Protein AF-A0A9D4DSP8-F1 (afdb_monomer)

Secondary structure (DSSP, 8-state):
---GGGGGGSHHHHHHHHHHHHHHHHHHHHHHHHHHHHHHHHHHHHHHHHHHHT--TT-B-TTT--BTPPPPPTT--S---SS----TTSS-S----TT-HHHHHHHHHHHTBGGGG----TT-----GGG--GGGTTT-HHHHHGGGS-SSS-TT--SGGGS-HHHHHHHHHHBTGGGGGBSS-HHHHHHHHHHHHHHHHHHHT-GGG---HHHHHHHHHHHHHHHHTB--GGGHHHHHHHHHHHHHHHHT-S---HHHHHHHHHHHHHHHHHHHHHHHHHHHHHHHHHHHHHHHHHHHHHHHHHHHHHHHHHHHHHHHHHHHHHHHHHHHHHHT--

InterPro domains:
  IPR027897 Protein of unknown function DUF4559 [PF15112] (15-302)
  IPR027897 Protein of unknown function DUF4559 [PTHR35083] (15-301)

Structure (mmCIF, N/CA/C/O backbone):
data_AF-A0A9D4DSP8-F1
#
_entry.id   AF-A0A9D4DSP8-F1
#
loop_
_atom_site.group_PDB
_atom_site.id
_atom_site.type_symbol
_atom_site.label_atom_id
_atom_site.label_alt_id
_atom_site.label_comp_id
_atom_site.label_asym_id
_atom_site.label_entity_id
_atom_site.label_seq_id
_atom_site.pdbx_PDB_ins_code
_atom_site.Cartn_x
_atom_site.Cartn_y
_atom_site.Cartn_z
_atom_site.occupancy
_atom_site.B_iso_or_equiv
_atom_site.auth_seq_id
_atom_site.auth_comp_id
_atom_site.auth_asym_id
_atom_site.auth_atom_id
_atom_site.pdbx_PDB_model_num
ATOM 1 N N . MET A 1 1 ? -6.919 -21.861 26.035 1.00 43.59 1 MET A N 1
ATOM 2 C CA . MET A 1 1 ? -6.872 -20.447 25.613 1.00 43.59 1 MET A CA 1
ATOM 3 C C . MET A 1 1 ? -7.669 -19.657 26.628 1.00 43.59 1 MET A C 1
ATOM 5 O O . MET A 1 1 ? -8.822 -20.002 26.836 1.00 43.59 1 MET A O 1
ATOM 9 N N . SER A 1 2 ? -7.041 -18.698 27.312 1.00 45.03 2 SER A N 1
ATOM 10 C CA . SER A 1 2 ? -7.763 -17.696 28.108 1.00 45.03 2 SER A CA 1
ATOM 11 C C . SER A 1 2 ? -8.846 -17.053 27.231 1.00 45.03 2 SER A C 1
ATOM 13 O O . SER A 1 2 ? -8.581 -16.815 26.050 1.00 45.03 2 SER A O 1
ATOM 15 N N . ASP A 1 3 ? -10.051 -16.850 27.763 1.00 54.25 3 ASP A N 1
ATOM 16 C CA . ASP A 1 3 ? -11.180 -16.286 27.021 1.00 54.25 3 ASP A CA 1
ATOM 17 C C . ASP A 1 3 ? -10.774 -14.884 26.538 1.00 54.25 3 ASP A C 1
ATOM 19 O O . ASP A 1 3 ? -10.507 -13.997 27.348 1.00 54.25 3 ASP A O 1
ATOM 23 N N . CYS A 1 4 ? -10.648 -14.672 25.221 1.00 57.78 4 CYS A N 1
ATOM 24 C CA . CYS A 1 4 ? -10.155 -13.410 24.646 1.00 57.78 4 CYS A CA 1
ATOM 25 C C . CYS A 1 4 ? -10.958 -12.182 25.119 1.00 57.78 4 CYS A C 1
ATOM 27 O O . CYS A 1 4 ? -10.451 -11.060 25.091 1.00 57.78 4 CYS A O 1
ATOM 29 N N . LYS A 1 5 ? -12.177 -12.402 25.627 1.00 59.94 5 LYS A N 1
ATOM 30 C CA . LYS A 1 5 ? -13.012 -11.412 26.318 1.00 59.94 5 LYS A CA 1
ATOM 31 C C . LYS A 1 5 ? -12.319 -10.740 27.504 1.00 59.94 5 LYS A C 1
ATOM 33 O O . LYS A 1 5 ? -12.592 -9.574 27.776 1.00 59.94 5 LYS A O 1
ATOM 38 N N . ASP A 1 6 ? -11.392 -11.421 28.173 1.00 63.53 6 ASP A N 1
ATOM 39 C CA . ASP A 1 6 ? -10.689 -10.881 29.338 1.00 63.53 6 ASP A CA 1
ATOM 40 C C . ASP A 1 6 ? -9.710 -9.759 28.974 1.00 63.53 6 ASP A C 1
ATOM 42 O O . ASP A 1 6 ? -9.488 -8.851 29.776 1.00 63.53 6 ASP A O 1
ATOM 46 N N . ILE A 1 7 ? -9.197 -9.762 27.739 1.00 61.88 7 ILE A N 1
ATOM 47 C CA . ILE A 1 7 ? -8.300 -8.722 27.209 1.00 61.88 7 ILE A CA 1
ATOM 48 C C . ILE A 1 7 ? -9.072 -7.418 26.936 1.00 61.88 7 ILE A C 1
ATOM 50 O O . ILE A 1 7 ? -8.523 -6.329 27.075 1.00 61.88 7 ILE A O 1
ATOM 54 N N . ILE A 1 8 ? -10.369 -7.510 26.626 1.00 70.12 8 ILE A N 1
ATOM 55 C CA . ILE A 1 8 ? -11.225 -6.377 26.233 1.00 70.12 8 ILE A CA 1
ATOM 56 C C . ILE A 1 8 ? -11.919 -5.725 27.452 1.00 70.12 8 ILE A C 1
ATOM 58 O O . ILE A 1 8 ? -12.660 -4.755 27.322 1.00 70.12 8 ILE A O 1
ATOM 62 N N . ARG A 1 9 ? -11.655 -6.198 28.680 1.00 76.62 9 ARG A N 1
ATOM 63 C CA . ARG A 1 9 ? -12.291 -5.662 29.902 1.00 76.62 9 ARG A CA 1
ATOM 64 C C . ARG A 1 9 ? -11.937 -4.202 30.200 1.00 76.62 9 ARG A C 1
ATOM 66 O O . ARG A 1 9 ? -12.709 -3.525 30.874 1.00 76.62 9 ARG A O 1
ATOM 73 N N . LYS A 1 10 ? -10.779 -3.721 29.735 1.00 87.44 10 LYS A N 1
ATOM 74 C CA . LYS A 1 10 ? -10.384 -2.317 29.896 1.00 87.44 10 LYS A CA 1
ATOM 75 C C . LYS A 1 10 ? -11.054 -1.463 28.815 1.00 87.44 10 LYS A C 1
ATOM 77 O O . LYS A 1 10 ? -10.877 -1.781 27.634 1.00 87.44 10 LYS A O 1
ATOM 82 N N . PRO A 1 11 ? -11.772 -0.382 29.176 1.00 91.38 11 PRO A N 1
ATOM 83 C CA . PRO A 1 11 ? -12.420 0.496 28.204 1.00 91.38 11 PRO A CA 1
ATOM 84 C C . PRO A 1 11 ? -11.467 0.991 27.113 1.00 91.38 11 PRO A C 1
ATOM 86 O O . PRO A 1 11 ? -11.832 1.040 25.942 1.00 91.38 11 PRO A O 1
ATOM 89 N N . GLU A 1 12 ? -10.224 1.297 27.474 1.00 92.00 12 GLU A N 1
ATOM 90 C CA . GLU A 1 12 ? -9.227 1.820 26.548 1.00 92.00 12 GLU A CA 1
ATOM 91 C C . GLU A 1 12 ? -8.756 0.768 25.537 1.00 92.00 12 GLU A C 1
ATOM 93 O O . GLU A 1 12 ? -8.529 1.083 24.367 1.00 92.00 12 GLU A O 1
ATOM 98 N N . THR A 1 13 ? -8.662 -0.495 25.961 1.00 90.25 13 THR A N 1
ATOM 99 C CA . THR A 1 13 ? -8.336 -1.617 25.071 1.00 90.25 13 THR A CA 1
ATOM 100 C C . THR A 1 13 ? -9.497 -1.943 24.141 1.00 90.25 13 THR A C 1
ATOM 102 O O . THR A 1 13 ? -9.278 -2.217 22.962 1.00 90.25 13 THR A O 1
ATOM 105 N N . LEU A 1 14 ? -10.740 -1.845 24.623 1.00 90.25 14 LEU A N 1
ATOM 106 C CA . LEU A 1 14 ? -11.924 -1.976 23.774 1.00 90.25 14 LEU A CA 1
ATOM 107 C C . LEU A 1 14 ? -11.979 -0.879 22.702 1.00 90.25 14 LEU A C 1
ATOM 109 O O . LEU A 1 14 ? -12.257 -1.177 21.544 1.00 90.25 14 LEU A O 1
ATOM 113 N N . ASN A 1 15 ? -11.695 0.374 23.059 1.00 93.94 15 ASN A N 1
ATOM 114 C CA . ASN A 1 15 ? -11.662 1.489 22.107 1.00 93.94 15 ASN A CA 1
ATOM 115 C C . ASN A 1 15 ? -10.588 1.282 21.036 1.00 93.94 15 ASN A C 1
ATOM 117 O O . ASN A 1 15 ? -10.862 1.402 19.843 1.00 93.94 15 ASN A O 1
ATOM 121 N N . TRP A 1 16 ? -9.377 0.899 21.446 1.00 93.81 16 TRP A N 1
ATOM 122 C CA . TRP A 1 16 ? -8.327 0.558 20.493 1.00 93.81 16 TRP A CA 1
ATOM 123 C C . TRP A 1 16 ? -8.752 -0.593 19.570 1.00 93.81 16 TRP A C 1
ATOM 125 O O . TRP A 1 16 ? -8.577 -0.510 18.354 1.00 93.81 16 TRP A O 1
ATOM 135 N N . PHE A 1 17 ? -9.372 -1.635 20.131 1.00 91.75 17 PHE A N 1
ATOM 136 C CA . PHE A 1 17 ? -9.839 -2.788 19.368 1.00 91.75 17 PHE A CA 1
ATOM 137 C C . PHE A 1 17 ? -10.907 -2.394 18.341 1.00 91.75 17 PHE A C 1
ATOM 139 O O . PHE A 1 17 ? -10.835 -2.826 17.192 1.00 91.75 17 PHE A O 1
ATOM 146 N N . LYS A 1 18 ? -11.859 -1.525 18.707 1.00 93.44 18 LYS A N 1
ATOM 147 C CA . LYS A 1 18 ? -12.841 -0.968 17.765 1.00 93.44 18 LYS A CA 1
ATOM 148 C C . LYS A 1 18 ? -12.155 -0.245 16.604 1.00 93.44 18 LYS A C 1
ATOM 150 O O . LYS A 1 18 ? -12.513 -0.475 15.452 1.00 93.44 18 LYS A O 1
ATOM 155 N N . ALA A 1 19 ? -11.150 0.585 16.875 1.00 94.94 19 ALA A N 1
ATOM 156 C CA . ALA A 1 19 ? -10.410 1.269 15.817 1.00 94.94 19 ALA A CA 1
ATOM 157 C C . ALA A 1 19 ? -9.656 0.278 14.905 1.00 94.94 19 ALA A C 1
ATOM 159 O O . ALA A 1 19 ? -9.737 0.385 13.680 1.00 94.94 19 ALA A O 1
ATOM 160 N N . ALA A 1 20 ? -8.996 -0.735 15.478 1.00 93.00 20 ALA A N 1
ATOM 161 C CA . ALA A 1 20 ? -8.289 -1.777 14.729 1.00 93.00 20 ALA A CA 1
ATOM 162 C C . ALA A 1 20 ? -9.231 -2.631 13.861 1.00 93.00 20 ALA A C 1
ATOM 164 O O . ALA A 1 20 ? -8.962 -2.862 12.680 1.00 93.00 20 ALA A O 1
ATOM 165 N N . MET A 1 21 ? -10.373 -3.047 14.410 1.00 93.25 21 MET A N 1
ATOM 166 C CA . MET A 1 21 ? -11.408 -3.764 13.666 1.00 93.25 21 MET A CA 1
ATOM 167 C C . MET A 1 21 ? -11.996 -2.883 12.555 1.00 93.25 21 MET A C 1
ATOM 169 O O . MET A 1 21 ? -12.196 -3.352 11.434 1.00 93.25 21 MET A O 1
ATOM 173 N N . GLY A 1 22 ? -12.203 -1.590 12.823 1.00 95.00 22 GLY A N 1
ATOM 174 C CA . GLY A 1 22 ? -12.640 -0.624 11.820 1.00 95.00 22 GLY A CA 1
ATOM 175 C C . GLY A 1 22 ? -11.652 -0.494 10.658 1.00 95.00 22 GLY A C 1
ATOM 176 O O . GLY A 1 22 ? -12.059 -0.517 9.491 1.00 95.00 22 GLY A O 1
ATOM 177 N N . MET A 1 23 ? -10.349 -0.434 10.948 1.00 95.06 23 MET A N 1
ATOM 178 C CA . MET A 1 23 ? -9.310 -0.461 9.914 1.00 95.06 23 MET A CA 1
ATOM 179 C C . MET A 1 23 ? -9.375 -1.739 9.084 1.00 95.06 23 MET A C 1
ATOM 181 O O . MET A 1 23 ? -9.243 -1.668 7.865 1.00 95.06 23 MET A O 1
ATOM 185 N N . ASN A 1 24 ? -9.603 -2.896 9.711 1.00 92.19 24 ASN A N 1
ATOM 186 C CA . ASN A 1 24 ? -9.685 -4.163 8.991 1.00 92.19 24 ASN A CA 1
ATOM 187 C C . ASN A 1 24 ? -10.909 -4.226 8.061 1.00 92.19 24 ASN A C 1
ATOM 189 O O . ASN A 1 24 ? -10.779 -4.573 6.887 1.00 92.19 24 ASN A O 1
ATOM 193 N N . ILE A 1 25 ? -12.084 -3.813 8.549 1.00 93.38 25 ILE A N 1
ATOM 194 C CA . ILE A 1 25 ? -13.308 -3.693 7.736 1.00 93.38 25 ILE A CA 1
ATOM 195 C C . ILE A 1 25 ? -13.051 -2.792 6.522 1.00 93.38 25 ILE A C 1
ATOM 197 O O . ILE A 1 25 ? -13.391 -3.143 5.391 1.00 93.38 25 ILE A O 1
ATOM 201 N N . THR A 1 26 ? -12.408 -1.647 6.753 1.00 95.25 26 THR A N 1
ATOM 202 C CA . THR A 1 26 ? -12.090 -0.678 5.699 1.00 95.25 26 THR A CA 1
ATOM 203 C C . THR A 1 26 ? -11.085 -1.250 4.705 1.00 95.25 26 THR A C 1
ATOM 205 O O . THR A 1 26 ? -11.300 -1.155 3.501 1.00 95.25 26 THR A O 1
ATOM 208 N N . ARG A 1 27 ? -10.019 -1.898 5.190 1.00 94.44 27 ARG A N 1
ATOM 209 C CA . ARG A 1 27 ? -9.003 -2.556 4.361 1.00 94.44 27 ARG A CA 1
ATOM 210 C C . ARG A 1 27 ? -9.637 -3.557 3.406 1.00 94.44 27 ARG A C 1
ATOM 212 O O . ARG A 1 27 ? -9.338 -3.505 2.222 1.00 94.44 27 ARG A O 1
ATOM 219 N N . HIS A 1 28 ? -10.500 -4.442 3.903 1.00 92.19 28 HIS A N 1
ATOM 220 C CA . HIS A 1 28 ? -11.165 -5.439 3.064 1.00 92.19 28 HIS A CA 1
ATOM 221 C C . HIS A 1 28 ? -12.010 -4.793 1.966 1.00 92.19 28 HIS A C 1
ATOM 223 O O . HIS A 1 28 ? -11.915 -5.203 0.816 1.00 92.19 28 HIS A O 1
ATOM 229 N N . CYS A 1 29 ? -12.764 -3.739 2.290 1.00 92.94 29 CYS A N 1
ATOM 230 C CA . CYS A 1 29 ? -13.522 -3.001 1.281 1.00 92.94 29 CYS A CA 1
ATOM 231 C C . CYS A 1 29 ? -12.616 -2.352 0.221 1.00 92.94 29 CYS A C 1
ATOM 233 O O . CYS A 1 29 ? -12.939 -2.369 -0.964 1.00 92.94 29 CYS A O 1
ATOM 235 N N . LEU A 1 30 ? -11.497 -1.752 0.638 1.00 93.62 30 LEU A N 1
ATOM 236 C CA . LEU A 1 30 ? -10.556 -1.107 -0.279 1.00 93.62 30 LEU A CA 1
ATOM 237 C C . LEU A 1 30 ? -9.755 -2.113 -1.106 1.00 93.62 30 LEU A C 1
ATOM 239 O O . LEU A 1 30 ? -9.327 -1.777 -2.202 1.00 93.62 30 LEU A O 1
ATOM 243 N N . LEU A 1 31 ? -9.536 -3.323 -0.596 1.00 92.75 31 LEU A N 1
ATOM 244 C CA . LEU A 1 31 ? -8.760 -4.352 -1.276 1.00 92.75 31 LEU A CA 1
ATOM 245 C C . LEU A 1 31 ? -9.412 -4.771 -2.595 1.00 92.75 31 LEU A C 1
ATOM 247 O O . LEU A 1 31 ? -8.711 -4.872 -3.598 1.00 92.75 31 LEU A O 1
ATOM 251 N N . ASP A 1 32 ? -10.731 -4.962 -2.602 1.00 88.88 32 ASP A N 1
ATOM 252 C CA . ASP A 1 32 ? -11.477 -5.302 -3.819 1.00 88.88 32 ASP A CA 1
ATOM 253 C C . ASP A 1 32 ? -11.358 -4.180 -4.858 1.00 88.88 32 ASP A C 1
ATOM 255 O O . ASP A 1 32 ? -11.027 -4.427 -6.013 1.00 88.88 32 ASP A O 1
ATOM 259 N N . ILE A 1 33 ? -11.509 -2.930 -4.411 1.00 89.88 33 ILE A N 1
ATOM 260 C CA . ILE A 1 33 ? -11.349 -1.741 -5.260 1.00 89.88 33 ILE A CA 1
ATOM 261 C C . ILE A 1 33 ? -9.933 -1.669 -5.823 1.00 89.88 33 ILE A C 1
ATOM 263 O O . ILE A 1 33 ? -9.746 -1.389 -7.001 1.00 89.88 33 ILE A O 1
ATOM 267 N N . VAL A 1 34 ? -8.920 -1.903 -4.986 1.00 92.88 34 VAL A N 1
ATOM 268 C CA . VAL A 1 34 ? -7.529 -1.830 -5.421 1.00 92.88 34 VAL A CA 1
ATOM 269 C C . VAL A 1 3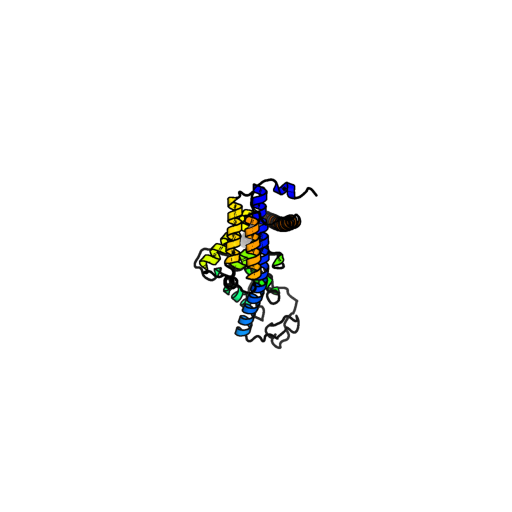4 ? -7.211 -2.931 -6.418 1.00 92.88 34 VAL A C 1
ATOM 271 O O . VAL A 1 34 ? -6.496 -2.649 -7.372 1.00 92.88 34 VAL A O 1
ATOM 274 N N . LYS A 1 35 ? -7.728 -4.150 -6.249 1.00 93.00 35 LYS A N 1
ATOM 275 C CA . LYS A 1 35 ? -7.529 -5.237 -7.219 1.00 93.00 35 LYS A CA 1
ATOM 276 C C . LYS A 1 35 ? -8.096 -4.871 -8.589 1.00 93.00 35 LYS A C 1
ATOM 278 O O . LYS A 1 35 ? -7.355 -4.941 -9.570 1.00 93.00 35 LYS A O 1
ATOM 283 N N . ASP A 1 36 ? -9.339 -4.402 -8.632 1.00 91.06 36 ASP A N 1
ATOM 284 C CA . ASP A 1 36 ? -10.005 -4.019 -9.880 1.00 91.06 36 ASP A CA 1
ATOM 285 C C . ASP A 1 36 ? -9.305 -2.815 -10.529 1.00 91.06 36 ASP A C 1
ATOM 287 O O . ASP A 1 36 ? -8.884 -2.879 -11.684 1.00 91.06 36 ASP A O 1
ATOM 291 N N . ALA A 1 37 ? -9.038 -1.758 -9.756 1.00 91.75 37 ALA A N 1
ATOM 292 C CA . ALA A 1 37 ? -8.346 -0.565 -10.242 1.00 91.75 37 ALA A CA 1
ATOM 293 C C . ALA A 1 37 ? -6.906 -0.846 -10.700 1.00 91.75 37 ALA A C 1
ATOM 295 O O . ALA A 1 37 ? -6.415 -0.216 -11.636 1.00 91.75 37 ALA A O 1
ATOM 296 N N . THR A 1 38 ? -6.214 -1.793 -10.062 1.00 94.88 38 THR A N 1
ATOM 297 C CA . THR A 1 38 ? -4.869 -2.216 -10.477 1.00 94.88 38 THR A CA 1
ATOM 298 C C . THR A 1 38 ? -4.917 -2.914 -11.833 1.00 94.88 38 THR A C 1
ATOM 300 O O . THR A 1 38 ? -4.064 -2.653 -12.683 1.00 94.88 38 THR A O 1
ATOM 303 N N . GLN A 1 39 ? -5.909 -3.782 -12.046 1.00 94.62 39 GLN A N 1
ATOM 304 C CA . GLN A 1 39 ? -6.118 -4.444 -13.328 1.00 94.62 39 GLN A CA 1
ATOM 305 C C . GLN A 1 39 ? -6.449 -3.418 -14.423 1.00 94.62 39 GLN A C 1
ATOM 307 O O . GLN A 1 39 ? -5.798 -3.408 -15.465 1.00 94.62 39 GLN A O 1
ATOM 312 N N . GLU A 1 40 ? -7.370 -2.489 -14.157 1.00 94.25 40 GLU A N 1
ATOM 313 C CA . GLU A 1 40 ? -7.731 -1.426 -15.103 1.00 94.25 40 GLU A CA 1
ATOM 314 C C . GLU A 1 40 ? -6.559 -0.492 -15.435 1.00 94.25 40 GLU A C 1
ATOM 316 O O . GLU A 1 40 ? -6.388 -0.099 -16.594 1.00 94.25 40 GLU A O 1
ATOM 321 N N . LEU A 1 41 ? -5.726 -0.145 -14.447 1.00 94.88 41 LEU A N 1
ATOM 322 C CA . LEU A 1 41 ? -4.500 0.621 -14.671 1.00 94.88 41 LEU A CA 1
ATOM 323 C C . LEU A 1 41 ? -3.557 -0.141 -15.604 1.00 94.88 41 LEU A C 1
ATOM 325 O O . LEU A 1 41 ? -3.066 0.424 -16.579 1.00 94.88 41 LEU A O 1
ATOM 329 N N . TYR A 1 42 ? -3.310 -1.420 -15.320 1.00 94.00 42 TYR A N 1
ATOM 330 C CA . TYR A 1 42 ? -2.459 -2.271 -16.148 1.00 94.00 42 TYR A CA 1
ATOM 331 C C . TYR A 1 42 ? -2.975 -2.344 -17.592 1.00 94.00 42 TYR A C 1
ATOM 333 O O . TYR A 1 42 ? -2.204 -2.133 -18.531 1.00 94.00 42 TYR A O 1
ATOM 341 N N . ASP A 1 43 ? -4.278 -2.555 -17.781 1.00 92.75 43 ASP A N 1
ATOM 342 C CA . ASP A 1 43 ? -4.892 -2.612 -19.109 1.00 92.75 43 ASP A CA 1
ATOM 343 C C . ASP A 1 43 ? -4.815 -1.259 -19.829 1.00 92.75 43 ASP A C 1
ATOM 345 O O . ASP A 1 43 ? -4.520 -1.208 -21.025 1.00 92.75 43 ASP A O 1
ATOM 349 N N . THR A 1 44 ? -4.985 -0.151 -19.101 1.00 93.62 44 THR A N 1
ATOM 350 C CA . THR A 1 44 ? -4.840 1.215 -19.632 1.00 93.62 44 THR A CA 1
ATOM 351 C C . THR A 1 44 ? -3.419 1.476 -20.121 1.00 93.62 44 THR A C 1
ATOM 353 O O . THR A 1 44 ? -3.232 1.896 -21.266 1.00 93.62 44 THR A O 1
ATOM 356 N N . ILE A 1 45 ? -2.416 1.178 -19.290 1.00 91.31 45 ILE A N 1
ATOM 357 C CA . ILE A 1 45 ? -0.998 1.325 -19.639 1.00 91.31 45 ILE A CA 1
ATOM 358 C C . ILE A 1 45 ? -0.680 0.487 -20.880 1.00 91.31 45 ILE A C 1
ATOM 360 O O . ILE A 1 45 ? -0.074 0.976 -21.834 1.00 91.31 45 ILE A O 1
ATOM 364 N N . ARG A 1 46 ? -1.125 -0.775 -20.911 1.00 86.69 46 ARG A N 1
ATOM 365 C CA . ARG A 1 46 ? -0.889 -1.659 -22.058 1.00 86.69 46 ARG A CA 1
ATOM 366 C C . ARG A 1 46 ? -1.543 -1.154 -23.324 1.00 86.69 46 ARG A C 1
ATOM 368 O O . ARG A 1 46 ? -0.896 -1.153 -24.367 1.00 86.69 46 ARG A O 1
ATOM 375 N N . LYS A 1 47 ? -2.794 -0.708 -23.248 1.00 87.94 47 LYS A N 1
ATOM 376 C CA . LYS A 1 47 ? -3.514 -0.159 -24.395 1.00 87.94 47 LYS A CA 1
ATOM 377 C C . LYS A 1 47 ? -2.805 1.067 -24.961 1.00 87.94 47 LYS A C 1
ATOM 379 O O . LYS A 1 47 ? -2.693 1.188 -26.179 1.00 87.94 47 LYS A O 1
ATOM 384 N N . GLU A 1 48 ? -2.293 1.947 -24.104 1.00 88.75 48 GLU A N 1
ATOM 385 C CA . GLU A 1 48 ? -1.557 3.136 -24.537 1.00 88.75 48 GLU A CA 1
ATOM 386 C C . GLU A 1 48 ? -0.237 2.771 -25.227 1.00 88.75 48 GLU A C 1
ATOM 388 O O . GLU A 1 48 ? 0.051 3.266 -26.320 1.00 88.75 48 GLU A O 1
ATOM 393 N N . ILE A 1 49 ? 0.524 1.832 -24.660 1.00 82.44 49 ILE A N 1
ATOM 394 C CA . ILE A 1 49 ? 1.755 1.336 -25.284 1.00 82.44 49 ILE A CA 1
ATOM 395 C C . ILE A 1 49 ? 1.442 0.646 -26.620 1.00 82.44 49 ILE A C 1
ATOM 397 O O . ILE A 1 49 ? 2.059 0.959 -27.639 1.00 82.44 49 ILE A O 1
ATOM 401 N N . ASN A 1 50 ? 0.451 -0.245 -26.657 1.00 80.44 50 ASN A N 1
ATOM 402 C CA . ASN A 1 50 ? 0.050 -0.941 -27.879 1.00 80.44 50 ASN A CA 1
ATOM 403 C C . ASN A 1 50 ? -0.356 0.048 -28.975 1.00 80.44 50 ASN A C 1
ATOM 405 O O . ASN A 1 50 ? 0.099 -0.074 -30.111 1.00 80.44 50 ASN A O 1
ATOM 409 N N . ARG A 1 51 ? -1.143 1.073 -28.623 1.00 84.56 51 ARG A N 1
ATOM 410 C CA . ARG A 1 51 ? -1.553 2.151 -29.531 1.00 84.56 51 ARG A CA 1
ATOM 411 C C . ARG A 1 51 ? -0.357 2.923 -30.082 1.00 84.56 51 ARG A C 1
ATOM 413 O O . ARG A 1 51 ? -0.317 3.208 -31.274 1.00 84.56 51 ARG A O 1
ATOM 420 N N . LYS A 1 52 ? 0.607 3.268 -29.227 1.00 81.69 52 LYS A N 1
ATOM 421 C CA . LYS A 1 52 ? 1.780 4.072 -29.595 1.00 81.69 52 LYS A CA 1
ATOM 422 C C . LYS A 1 52 ? 2.762 3.329 -30.503 1.00 81.69 52 LYS A C 1
ATOM 424 O O . LYS A 1 52 ? 3.408 3.964 -31.332 1.00 81.69 52 LYS A O 1
ATOM 429 N N . TYR A 1 53 ? 2.863 2.009 -30.358 1.00 74.56 53 TYR A N 1
ATOM 430 C CA . TYR A 1 53 ? 3.851 1.185 -31.064 1.00 74.56 53 TYR A CA 1
ATOM 431 C C . TYR A 1 53 ? 3.253 0.216 -32.090 1.00 74.56 53 TYR A C 1
ATOM 433 O O . TYR A 1 53 ? 3.997 -0.531 -32.720 1.00 74.56 53 TYR A O 1
ATOM 441 N N . GLY A 1 54 ? 1.930 0.213 -32.274 1.00 71.88 54 GLY A N 1
ATOM 442 C CA . GLY A 1 54 ? 1.254 -0.692 -33.204 1.00 71.88 54 GLY A CA 1
ATOM 443 C C . GLY A 1 54 ? 1.359 -2.170 -32.809 1.00 71.88 54 GLY A C 1
ATOM 444 O O . GLY A 1 54 ? 1.367 -3.034 -33.684 1.00 71.88 54 GLY A O 1
ATOM 445 N N . ILE A 1 55 ? 1.469 -2.478 -31.510 1.00 68.12 55 ILE A N 1
ATOM 446 C CA . ILE A 1 55 ? 1.525 -3.862 -31.015 1.00 68.12 55 ILE A CA 1
ATOM 447 C C . ILE A 1 55 ? 0.110 -4.442 -31.070 1.00 68.12 55 ILE A C 1
ATOM 449 O O . ILE A 1 55 ? -0.805 -3.924 -30.432 1.00 68.12 55 ILE A O 1
ATOM 453 N N . LEU A 1 56 ? -0.075 -5.522 -31.825 1.00 62.56 56 LEU A N 1
ATOM 454 C CA . LEU A 1 56 ? -1.353 -6.231 -31.886 1.00 62.56 56 LEU A CA 1
ATOM 455 C C . LEU A 1 56 ? -1.578 -7.016 -30.579 1.00 62.56 56 LEU A C 1
ATOM 457 O O . LEU A 1 56 ? -0.696 -7.758 -30.149 1.00 62.56 56 LEU A O 1
ATOM 461 N N . GLU A 1 57 ? -2.775 -6.904 -29.990 1.00 59.03 57 GLU A N 1
ATOM 462 C CA . GLU A 1 57 ? -3.193 -7.489 -28.691 1.00 59.03 57 GLU A CA 1
ATOM 463 C C . GLU A 1 57 ? -3.179 -9.033 -28.612 1.00 59.03 57 GLU A C 1
ATOM 465 O O . GLU A 1 57 ? -3.565 -9.612 -27.590 1.00 59.03 57 GLU A O 1
ATOM 470 N N . HIS A 1 58 ? -2.704 -9.708 -29.660 1.00 61.56 58 HIS A N 1
ATOM 471 C CA . HIS A 1 58 ? -2.656 -11.166 -29.772 1.00 61.56 58 HIS A CA 1
ATOM 472 C C . HIS A 1 58 ? -1.260 -11.718 -3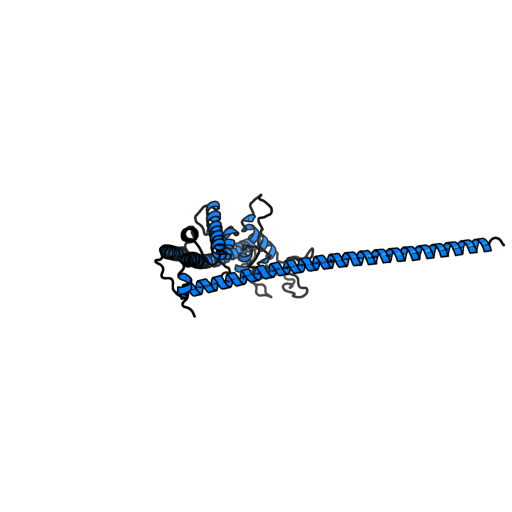0.103 1.00 61.56 58 HIS A C 1
ATOM 474 O O . HIS A 1 58 ? -1.114 -12.915 -30.349 1.00 61.56 58 HIS A O 1
ATOM 480 N N . VAL A 1 59 ? -0.220 -10.877 -30.127 1.00 54.12 59 VAL A N 1
ATOM 481 C CA . VAL A 1 59 ? 1.142 -11.324 -30.463 1.00 54.12 59 VAL A CA 1
ATOM 482 C C . VAL A 1 59 ? 1.824 -11.862 -29.212 1.00 54.12 59 VAL A C 1
ATOM 484 O O . VAL A 1 59 ? 2.363 -11.115 -28.404 1.00 54.12 59 VAL A O 1
ATOM 487 N N . VAL A 1 60 ? 1.801 -13.179 -29.033 1.00 53.00 60 VAL A N 1
ATOM 488 C CA . VAL A 1 60 ? 2.597 -13.872 -28.009 1.00 53.00 60 VAL A CA 1
ATOM 489 C C . VAL A 1 60 ? 4.036 -14.060 -28.483 1.00 53.00 60 VAL A C 1
ATOM 491 O O . VAL A 1 60 ? 4.279 -14.438 -29.629 1.00 53.00 60 VAL A O 1
ATOM 494 N N . CYS A 1 61 ? 5.008 -13.833 -27.596 1.00 48.53 61 CYS A N 1
ATOM 495 C CA . CYS A 1 61 ? 6.391 -14.213 -27.866 1.00 48.53 61 CYS A CA 1
ATOM 496 C C . CYS A 1 61 ? 6.455 -15.724 -28.085 1.00 48.53 61 CYS A C 1
ATOM 498 O O . CYS A 1 61 ? 6.082 -16.500 -27.207 1.00 48.53 61 CYS A O 1
ATOM 500 N N . SER A 1 62 ? 6.980 -16.144 -29.231 1.00 44.06 62 SER A N 1
ATOM 501 C CA . SER A 1 62 ? 7.091 -17.556 -29.606 1.00 44.06 62 SER A CA 1
ATOM 502 C C . SER A 1 62 ? 7.994 -18.381 -28.681 1.00 44.06 62 SER A C 1
ATOM 504 O O . SER A 1 62 ? 7.923 -19.604 -28.704 1.00 44.06 62 SER A O 1
ATOM 506 N N . GLN A 1 63 ? 8.837 -17.739 -27.862 1.00 43.38 63 GLN A N 1
ATOM 507 C CA . GLN A 1 63 ? 9.761 -18.431 -26.960 1.00 43.38 63 GLN A CA 1
ATOM 508 C C . GLN A 1 63 ? 9.242 -18.538 -25.527 1.00 43.38 63 GLN A C 1
ATOM 510 O O . GLN A 1 63 ? 9.195 -19.626 -24.960 1.00 43.38 63 GLN A O 1
ATOM 515 N N . CYS A 1 64 ? 8.833 -17.421 -24.925 1.00 46.94 64 CYS A N 1
ATOM 516 C CA . CYS A 1 64 ? 8.377 -17.399 -23.533 1.00 46.94 64 CYS A CA 1
ATOM 517 C C . CYS A 1 64 ? 6.851 -17.381 -23.389 1.00 46.94 64 CYS A C 1
ATOM 519 O O . CYS A 1 64 ? 6.355 -17.328 -22.268 1.00 46.94 64 CYS A O 1
ATOM 521 N N . HIS A 1 65 ? 6.109 -17.419 -24.504 1.00 50.44 65 HIS A N 1
ATOM 522 C CA . HIS A 1 65 ? 4.641 -17.388 -24.560 1.00 50.44 65 HIS A CA 1
ATOM 523 C C . HIS A 1 65 ? 4.014 -16.170 -23.864 1.00 50.44 65 HIS A C 1
ATOM 525 O O . HIS A 1 65 ? 2.813 -16.135 -23.611 1.00 50.44 65 HIS A O 1
ATOM 531 N N . THR A 1 66 ? 4.815 -15.143 -23.567 1.00 49.88 66 THR A N 1
ATOM 532 C CA . THR A 1 66 ? 4.328 -13.906 -22.961 1.00 49.88 66 THR A CA 1
ATOM 533 C C . THR A 1 66 ? 3.484 -13.154 -23.991 1.00 49.88 66 THR A C 1
ATOM 535 O O . THR A 1 66 ? 3.974 -12.914 -25.094 1.00 49.88 66 THR A O 1
ATOM 538 N N . PRO A 1 67 ? 2.230 -12.796 -23.684 1.00 51.69 67 PRO A N 1
ATOM 539 C CA . PRO A 1 67 ? 1.373 -12.067 -24.609 1.00 51.69 67 PRO A CA 1
ATOM 540 C C . PRO A 1 67 ? 1.796 -10.604 -24.773 1.00 51.69 67 PRO A C 1
ATOM 542 O O . PRO A 1 67 ? 2.167 -9.930 -23.814 1.00 51.69 67 PRO A O 1
ATOM 545 N N . ASN A 1 68 ? 1.648 -10.106 -25.996 1.00 51.31 68 ASN A N 1
ATOM 546 C CA . ASN A 1 68 ? 1.824 -8.722 -26.454 1.00 51.31 68 ASN A CA 1
ATOM 547 C C . ASN A 1 68 ? 3.221 -8.166 -26.210 1.00 51.31 68 ASN A C 1
ATOM 549 O O . ASN A 1 68 ? 3.400 -7.052 -25.719 1.00 51.31 68 ASN A O 1
ATOM 553 N N . VAL A 1 69 ? 4.214 -8.970 -26.570 1.00 51.34 69 VAL A N 1
ATOM 554 C CA . VAL A 1 69 ? 5.585 -8.495 -26.756 1.00 51.34 69 VAL A CA 1
ATOM 555 C C . VAL A 1 69 ? 5.692 -8.016 -28.200 1.00 51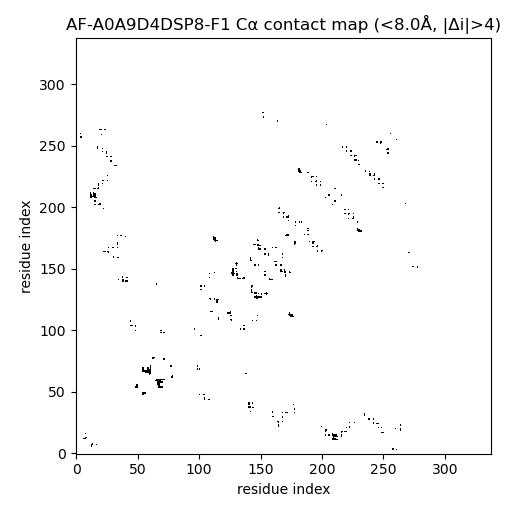.34 69 VAL A C 1
ATOM 557 O O . VAL A 1 69 ? 5.091 -8.624 -29.087 1.00 51.34 69 VAL A O 1
ATOM 560 N N . LEU A 1 70 ? 6.428 -6.927 -28.452 1.00 43.56 70 LEU A N 1
ATOM 561 C CA . LEU A 1 70 ? 6.729 -6.509 -29.826 1.00 43.56 70 LEU A CA 1
ATOM 562 C C . LEU A 1 70 ? 7.226 -7.721 -30.626 1.00 43.56 70 LEU A C 1
ATOM 564 O O . LEU A 1 70 ? 8.008 -8.504 -30.072 1.00 43.56 70 LEU A O 1
ATOM 568 N N . PRO A 1 71 ? 6.777 -7.899 -31.885 1.00 37.31 71 PRO A N 1
ATOM 569 C CA . PRO A 1 71 ? 7.262 -8.981 -32.722 1.00 37.31 71 PRO A CA 1
ATOM 570 C C . PRO A 1 71 ? 8.787 -8.921 -32.723 1.00 37.31 71 PRO A C 1
ATOM 572 O O . PRO A 1 71 ? 9.382 -7.904 -33.077 1.00 37.31 71 PRO A O 1
ATOM 575 N N . CYS A 1 72 ? 9.418 -9.985 -32.228 1.00 37.88 72 CYS A N 1
ATOM 576 C CA . CYS A 1 72 ? 10.860 -10.118 -32.317 1.00 37.88 72 CYS A CA 1
ATOM 577 C C . CYS A 1 72 ? 11.183 -10.096 -33.813 1.00 37.88 72 CYS A C 1
ATOM 579 O O . CYS A 1 72 ? 10.665 -10.939 -34.546 1.00 37.88 72 CYS A O 1
ATOM 581 N N . ASP A 1 73 ? 11.974 -9.118 -34.264 1.00 35.84 73 ASP A N 1
ATOM 582 C CA . ASP A 1 73 ? 12.439 -9.077 -35.650 1.00 35.84 73 ASP A CA 1
ATOM 583 C C . ASP A 1 73 ? 12.970 -10.458 -36.052 1.00 35.84 73 ASP A C 1
ATOM 585 O O . ASP A 1 73 ? 13.545 -11.188 -35.233 1.00 35.84 73 ASP A O 1
ATOM 589 N N . THR A 1 74 ? 12.765 -10.805 -37.322 1.00 37.41 74 THR A N 1
ATOM 590 C CA . THR A 1 74 ? 12.993 -12.115 -37.963 1.00 37.41 74 THR A CA 1
ATOM 591 C C . THR A 1 74 ? 14.402 -12.705 -37.802 1.00 37.41 74 THR A C 1
ATOM 593 O O . THR A 1 74 ? 14.646 -13.836 -38.210 1.00 37.41 74 THR A O 1
ATOM 596 N N . ASP A 1 75 ? 15.307 -11.996 -37.132 1.00 38.47 75 ASP A N 1
ATOM 597 C CA . ASP A 1 75 ? 16.655 -12.426 -36.757 1.00 38.47 75 ASP A CA 1
ATOM 598 C C . ASP A 1 75 ? 16.724 -13.293 -35.486 1.00 38.47 75 ASP A C 1
ATOM 600 O O . ASP A 1 75 ? 17.802 -13.497 -34.923 1.00 38.47 75 ASP A O 1
ATOM 604 N N . ASN A 1 76 ? 15.598 -13.862 -35.045 1.00 37.84 76 ASN A N 1
ATOM 605 C CA . ASN A 1 76 ? 15.564 -15.071 -34.212 1.00 37.84 76 ASN A CA 1
ATOM 606 C C . ASN A 1 76 ? 16.376 -14.993 -32.894 1.00 37.84 76 ASN A C 1
ATOM 608 O O . ASN A 1 76 ? 16.944 -15.981 -32.427 1.00 37.84 76 ASN A O 1
ATOM 612 N N . LYS A 1 77 ? 16.440 -13.809 -32.271 1.00 36.91 77 LYS A N 1
ATOM 613 C CA . LYS A 1 77 ? 17.147 -13.568 -30.998 1.00 36.91 77 LYS A CA 1
ATOM 614 C C . LYS A 1 77 ? 16.242 -12.881 -29.976 1.00 36.91 77 LYS A C 1
ATOM 616 O O . LYS A 1 77 ? 16.507 -11.758 -29.555 1.00 36.91 77 LYS A O 1
ATOM 621 N N . CYS A 1 78 ? 15.186 -13.562 -29.555 1.00 36.69 78 CYS A N 1
ATOM 622 C CA . CYS A 1 78 ? 14.522 -13.283 -28.282 1.00 36.69 78 CYS A CA 1
ATOM 623 C C . CYS A 1 78 ? 14.837 -14.447 -27.347 1.00 36.69 78 CYS A C 1
ATOM 625 O O . CYS A 1 78 ? 14.810 -15.574 -27.800 1.00 36.69 78 CYS A O 1
ATOM 627 N N . CYS A 1 79 ? 15.171 -14.172 -26.086 1.00 36.28 79 CYS A N 1
ATOM 628 C CA . CYS A 1 79 ? 15.439 -15.161 -25.030 1.00 36.28 79 CYS A CA 1
ATOM 629 C C . CYS A 1 79 ? 16.710 -16.030 -25.183 1.00 36.28 79 CYS A C 1
ATOM 631 O O . CYS A 1 79 ? 16.675 -17.236 -24.959 1.00 36.28 79 CYS A O 1
ATOM 633 N N . HIS A 1 80 ? 17.881 -15.421 -25.420 1.00 32.47 80 HIS A N 1
ATOM 634 C CA . HIS A 1 80 ? 19.133 -16.068 -25.003 1.00 32.47 80 HIS A CA 1
ATOM 635 C C . HIS A 1 80 ? 19.442 -15.735 -23.540 1.00 32.47 80 HIS A C 1
ATOM 637 O O . HIS A 1 80 ? 19.941 -14.662 -23.213 1.00 32.47 80 HIS A O 1
ATOM 643 N N . TYR A 1 81 ? 19.158 -16.697 -22.662 1.00 44.09 81 TYR A N 1
ATOM 644 C CA . TYR A 1 81 ? 19.675 -16.752 -21.297 1.00 44.09 81 TYR A CA 1
ATOM 645 C C . TYR A 1 81 ? 21.139 -17.216 -21.355 1.00 44.09 81 TYR A C 1
ATOM 647 O O . TYR A 1 81 ? 21.445 -18.402 -21.264 1.00 44.09 81 TYR A O 1
ATOM 655 N N . LYS A 1 82 ? 22.059 -16.289 -21.613 1.00 34.09 82 LYS A N 1
ATOM 656 C CA . LYS A 1 82 ? 23.500 -16.448 -21.377 1.00 34.09 82 LYS A CA 1
ATOM 657 C C . LYS A 1 82 ? 24.073 -15.037 -21.322 1.00 34.09 82 LYS A C 1
ATOM 659 O O . LYS A 1 82 ? 23.899 -14.297 -22.278 1.00 34.09 82 LYS A O 1
ATOM 664 N N . TYR A 1 83 ? 24.710 -14.703 -20.202 1.00 33.12 83 TYR A N 1
ATOM 665 C CA . TYR A 1 83 ? 25.055 -13.353 -19.726 1.00 33.12 83 TYR A CA 1
ATOM 666 C C . TYR A 1 83 ? 23.867 -12.640 -19.069 1.00 33.12 83 TYR A C 1
ATOM 668 O O . TYR A 1 83 ? 23.126 -11.882 -19.684 1.00 33.12 83 TYR A O 1
ATOM 676 N N . GLY A 1 84 ? 23.661 -12.967 -17.790 1.00 34.34 84 GLY A N 1
ATOM 677 C CA . GLY A 1 84 ? 22.633 -12.366 -16.956 1.00 34.34 84 GLY A CA 1
ATOM 678 C C . GLY A 1 84 ? 22.840 -10.864 -16.788 1.00 34.34 84 GLY A C 1
ATOM 679 O O . GLY A 1 84 ? 23.793 -10.441 -16.144 1.00 34.34 84 GLY A O 1
ATOM 680 N N . SER A 1 85 ? 21.906 -10.087 -17.328 1.00 32.19 85 SER A N 1
ATOM 681 C CA . SER A 1 85 ? 21.557 -8.747 -16.853 1.00 32.19 85 SER A CA 1
ATOM 682 C C . SER A 1 85 ? 20.228 -8.280 -17.468 1.00 32.19 85 SER A C 1
ATOM 684 O O . SER A 1 85 ? 20.152 -7.707 -18.547 1.00 32.19 85 SER A O 1
ATOM 686 N N . CYS A 1 86 ? 19.152 -8.490 -16.710 1.00 32.28 86 CYS A N 1
ATOM 687 C CA . CYS A 1 86 ? 18.177 -7.437 -16.428 1.00 32.28 86 CYS A CA 1
ATOM 688 C C . CYS A 1 86 ? 18.155 -7.274 -14.902 1.00 32.28 86 CYS A C 1
ATOM 690 O O . CYS A 1 86 ? 17.211 -7.655 -14.218 1.00 32.28 86 CYS A O 1
ATOM 692 N N . ALA A 1 87 ? 19.266 -6.765 -14.378 1.00 41.78 87 ALA A N 1
ATOM 693 C CA . ALA A 1 87 ? 19.345 -6.116 -13.083 1.00 41.78 87 ALA A CA 1
ATOM 694 C C . ALA A 1 87 ? 19.237 -4.626 -13.405 1.00 41.78 87 ALA A C 1
ATOM 696 O O . ALA A 1 87 ? 20.120 -4.10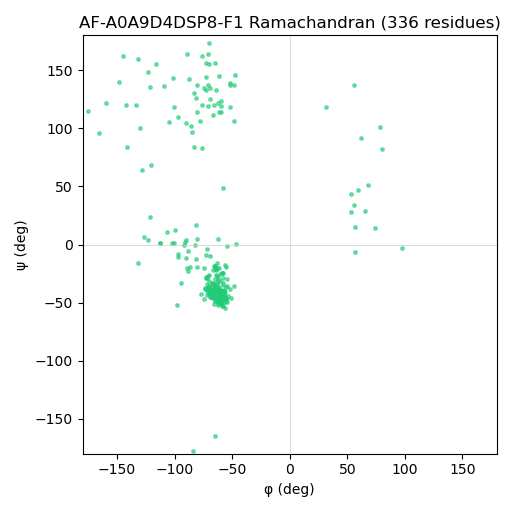5 -14.082 1.00 41.78 87 ALA A O 1
ATOM 697 N N . PHE A 1 88 ? 18.129 -3.953 -13.072 1.00 39.31 88 PHE A N 1
ATOM 698 C CA . PHE A 1 88 ? 17.899 -2.632 -13.675 1.00 39.31 88 PHE A CA 1
ATOM 699 C C . PHE A 1 88 ? 18.944 -1.587 -13.253 1.00 39.31 88 PHE A C 1
ATOM 701 O O . PHE A 1 88 ? 19.158 -0.630 -13.986 1.00 39.31 88 PHE A O 1
ATOM 708 N N . HIS A 1 89 ? 19.678 -1.806 -12.160 1.00 35.25 89 HIS A N 1
ATOM 709 C CA . HIS A 1 89 ? 20.820 -0.973 -11.799 1.00 35.25 89 HIS A CA 1
ATOM 710 C C . HIS A 1 89 ? 21.965 -1.798 -11.229 1.00 35.25 89 HIS A C 1
ATOM 712 O O . HIS A 1 89 ? 22.150 -1.844 -10.022 1.00 35.25 89 HIS A O 1
ATOM 718 N N . ASP A 1 90 ? 22.789 -2.362 -12.096 1.00 35.47 90 ASP A N 1
ATOM 719 C CA . ASP A 1 90 ? 24.209 -2.326 -11.787 1.00 35.47 90 ASP A CA 1
ATOM 720 C C . ASP A 1 90 ? 24.985 -2.110 -13.084 1.00 35.47 90 ASP A C 1
ATOM 722 O O . ASP A 1 90 ? 24.910 -2.914 -14.006 1.00 35.47 90 ASP A O 1
ATOM 726 N N . ILE A 1 91 ? 25.747 -1.013 -13.127 1.00 35.47 91 ILE A N 1
ATOM 727 C CA . ILE A 1 91 ? 26.929 -0.858 -13.985 1.00 35.47 91 ILE A CA 1
ATOM 728 C C . ILE A 1 91 ? 26.641 -0.546 -15.477 1.00 35.47 91 ILE A C 1
ATOM 730 O O . ILE A 1 91 ? 26.418 -1.420 -16.297 1.00 35.47 91 ILE A O 1
ATOM 734 N N . HIS A 1 92 ? 26.791 0.740 -15.826 1.00 34.59 92 HIS A N 1
ATOM 735 C CA . HIS A 1 92 ? 27.162 1.302 -17.141 1.00 34.59 92 HIS A CA 1
ATOM 736 C C . HIS A 1 92 ? 26.360 0.979 -18.427 1.00 34.59 92 HIS A C 1
ATOM 738 O O . HIS A 1 92 ? 26.064 -0.147 -18.783 1.00 34.59 92 HIS A O 1
ATOM 744 N N . LYS A 1 93 ? 26.147 2.055 -19.201 1.00 37.62 93 LYS A N 1
ATOM 745 C CA . LYS A 1 93 ? 26.193 2.155 -20.674 1.00 37.62 93 LYS A CA 1
ATOM 746 C C . LYS A 1 93 ? 25.790 0.908 -21.485 1.00 37.62 93 LYS A C 1
ATOM 748 O O . LYS A 1 93 ? 26.516 -0.072 -21.572 1.00 37.62 93 LYS A O 1
ATOM 753 N N . SER A 1 94 ? 24.731 1.106 -22.272 1.00 36.03 94 SER A N 1
ATOM 754 C CA . SER A 1 94 ? 24.425 0.395 -23.521 1.00 36.03 94 SER A CA 1
ATOM 755 C C . SER A 1 94 ? 24.211 -1.117 -23.411 1.00 36.03 94 SER A C 1
ATOM 757 O O . SER A 1 94 ? 25.128 -1.889 -23.644 1.00 36.03 94 SER A O 1
ATOM 759 N N . GLN A 1 95 ? 22.958 -1.535 -23.218 1.00 36.41 95 GLN A N 1
ATOM 760 C CA . GLN A 1 95 ? 22.223 -2.315 -24.224 1.00 36.41 95 GLN A CA 1
ATOM 761 C C . GLN A 1 95 ? 20.784 -2.543 -23.756 1.00 36.41 95 GLN A C 1
ATOM 763 O O . GLN A 1 95 ? 20.496 -3.150 -22.732 1.00 36.41 95 GLN A O 1
ATOM 768 N N . HIS A 1 96 ? 19.884 -1.947 -24.525 1.00 39.25 96 HIS A N 1
ATOM 769 C CA . HIS A 1 96 ? 18.458 -1.842 -24.292 1.00 39.25 96 HIS A CA 1
ATOM 770 C C . HIS A 1 96 ? 17.786 -3.219 -24.237 1.00 39.25 96 HIS A C 1
ATOM 772 O O . HIS A 1 96 ? 18.104 -4.097 -25.041 1.00 39.25 96 HIS A O 1
ATOM 778 N N . CYS A 1 97 ? 16.766 -3.369 -23.383 1.00 44.03 97 CYS A N 1
ATOM 779 C CA . CYS A 1 97 ? 15.660 -4.275 -23.686 1.00 44.03 97 CYS A CA 1
ATOM 780 C C . CYS A 1 97 ? 15.222 -3.945 -25.122 1.00 44.03 97 CYS A C 1
ATOM 782 O O . CYS A 1 97 ? 14.677 -2.866 -25.358 1.00 44.03 97 CYS A O 1
ATOM 784 N N . ARG A 1 98 ? 15.549 -4.814 -26.090 1.00 40.38 98 ARG A N 1
ATOM 785 C CA . ARG A 1 98 ? 15.400 -4.533 -27.533 1.00 40.38 98 ARG A CA 1
ATOM 786 C C . ARG A 1 98 ? 13.970 -4.154 -27.933 1.00 40.38 98 ARG A C 1
ATOM 788 O O . ARG A 1 98 ? 13.784 -3.547 -28.977 1.00 40.38 98 ARG A O 1
ATOM 795 N N . ALA A 1 99 ? 12.987 -4.459 -27.088 1.00 49.91 99 ALA A N 1
ATOM 796 C CA . ALA A 1 99 ? 11.588 -4.135 -27.302 1.00 49.91 99 ALA A CA 1
ATOM 797 C C . ALA A 1 99 ? 11.135 -2.787 -26.697 1.00 49.91 99 ALA A C 1
ATOM 799 O O . ALA A 1 99 ? 9.966 -2.475 -26.805 1.00 49.91 99 ALA A O 1
ATOM 800 N N . TYR A 1 100 ? 11.962 -1.979 -26.019 1.00 60.59 100 TYR A N 1
ATOM 801 C CA . TYR A 1 100 ? 11.542 -0.690 -25.408 1.00 60.59 100 TYR A CA 1
ATOM 802 C C . TYR A 1 100 ? 10.375 -0.747 -24.384 1.00 60.59 100 TYR A C 1
ATOM 804 O O . TYR A 1 100 ? 10.120 0.243 -23.703 1.00 60.59 100 TYR A O 1
ATOM 812 N N . LEU A 1 101 ? 9.718 -1.894 -24.194 1.00 66.38 101 LEU A N 1
ATOM 813 C CA . LEU A 1 101 ? 8.468 -2.048 -23.451 1.00 66.38 101 LEU A CA 1
ATOM 814 C C . LEU A 1 101 ? 8.614 -1.689 -21.971 1.00 66.38 101 LEU A C 1
ATOM 816 O O . LEU A 1 101 ? 7.795 -0.945 -21.446 1.00 66.38 101 LEU A O 1
ATOM 820 N N . CYS A 1 102 ? 9.687 -2.134 -21.309 1.00 67.25 102 CYS A N 1
ATOM 821 C CA . CYS A 1 102 ? 9.933 -1.774 -19.909 1.00 67.25 102 CYS A CA 1
ATOM 822 C C . CYS A 1 102 ? 10.156 -0.265 -19.732 1.00 67.25 102 CYS A C 1
ATOM 824 O O . CYS A 1 102 ? 9.728 0.303 -18.737 1.00 67.25 102 CYS A O 1
ATOM 826 N N . ASN A 1 103 ? 10.790 0.403 -20.703 1.00 70.44 103 ASN A N 1
ATOM 827 C CA . ASN A 1 103 ? 10.989 1.852 -20.654 1.00 70.44 103 ASN A CA 1
ATOM 828 C C . ASN A 1 103 ? 9.666 2.609 -20.829 1.00 70.44 103 ASN A C 1
ATOM 830 O O . ASN A 1 103 ? 9.441 3.620 -20.172 1.00 70.44 103 ASN A O 1
ATOM 834 N N . GLU A 1 104 ? 8.777 2.121 -21.692 1.00 78.50 104 GLU A N 1
ATOM 835 C CA . GLU A 1 104 ? 7.454 2.723 -21.872 1.00 78.50 104 GLU A CA 1
ATOM 836 C C . GLU A 1 104 ? 6.542 2.449 -20.674 1.00 78.50 104 GLU A C 1
ATOM 838 O O . GLU A 1 104 ? 5.922 3.379 -20.175 1.00 78.50 104 GLU A O 1
ATOM 843 N N . MET A 1 105 ? 6.575 1.238 -20.110 1.00 83.56 105 MET A N 1
ATOM 844 C CA . MET A 1 105 ? 5.945 0.935 -18.820 1.00 83.56 105 MET A CA 1
ATOM 845 C C . MET A 1 105 ? 6.448 1.881 -17.722 1.00 83.56 105 MET A C 1
ATOM 847 O O . MET A 1 105 ? 5.637 2.471 -17.019 1.00 83.56 105 MET A O 1
ATOM 851 N N . CYS A 1 106 ? 7.765 2.107 -17.605 1.00 82.00 106 CYS A N 1
ATOM 852 C CA . CYS A 1 106 ? 8.316 3.088 -16.661 1.00 82.00 106 CYS A CA 1
ATOM 853 C C . CYS A 1 106 ? 7.713 4.483 -16.870 1.00 82.00 106 CYS A C 1
ATOM 855 O O . CYS A 1 106 ? 7.336 5.138 -15.899 1.00 82.00 106 CYS A O 1
ATOM 857 N N . LYS A 1 107 ? 7.632 4.952 -18.122 1.00 82.88 107 LYS A N 1
ATOM 858 C CA . LYS A 1 107 ? 7.076 6.273 -18.447 1.00 82.88 107 LYS A CA 1
ATOM 859 C C . LYS A 1 107 ? 5.611 6.379 -18.057 1.00 82.88 107 LYS A C 1
ATOM 861 O O . LYS A 1 107 ? 5.247 7.385 -17.459 1.00 82.88 107 LYS A O 1
ATOM 866 N N . GLU A 1 108 ? 4.808 5.359 -18.337 1.00 89.56 108 GLU A N 1
ATOM 867 C CA . GLU A 1 108 ? 3.391 5.332 -17.968 1.00 89.56 108 GLU A CA 1
ATOM 868 C C . GLU A 1 108 ? 3.192 5.212 -16.445 1.00 89.56 108 GLU A C 1
ATOM 870 O O . GLU A 1 108 ? 2.368 5.909 -15.855 1.00 89.56 108 GLU A O 1
ATOM 875 N N . ILE A 1 109 ? 4.020 4.425 -15.753 1.00 89.75 109 ILE A N 1
ATOM 876 C CA . ILE A 1 109 ? 4.003 4.346 -14.284 1.00 89.75 109 ILE A CA 1
ATOM 877 C C . ILE A 1 109 ? 4.315 5.716 -13.667 1.00 89.75 109 ILE A C 1
ATOM 879 O O . ILE A 1 109 ? 3.608 6.168 -12.762 1.00 89.75 109 ILE A O 1
ATOM 883 N N . VAL A 1 110 ? 5.344 6.403 -14.177 1.00 88.00 110 VAL A N 1
ATOM 884 C CA . VAL A 1 110 ? 5.694 7.776 -13.778 1.00 88.00 110 VAL A CA 1
ATOM 885 C C . VAL A 1 110 ? 4.590 8.761 -14.168 1.00 88.00 110 VAL A C 1
ATOM 887 O O . VAL A 1 110 ? 4.306 9.676 -13.395 1.00 88.00 110 VAL A O 1
ATOM 890 N N . TYR A 1 111 ? 3.953 8.579 -15.330 1.00 89.12 111 TYR A N 1
ATOM 891 C CA . TYR A 1 111 ? 2.838 9.399 -15.809 1.00 89.12 111 TYR A CA 1
ATOM 892 C C . TYR A 1 111 ? 1.703 9.419 -14.786 1.00 89.12 111 TYR A C 1
ATOM 894 O O . TYR A 1 111 ? 1.228 10.493 -14.422 1.00 89.12 111 TYR A O 1
ATOM 902 N N . HIS A 1 112 ? 1.327 8.240 -14.289 1.00 90.75 112 HIS A N 1
ATOM 903 C CA . HIS A 1 112 ? 0.273 8.066 -13.295 1.00 90.75 112 HIS A CA 1
ATOM 904 C C . HIS A 1 112 ? 0.739 8.300 -11.851 1.00 90.75 112 HIS A C 1
ATOM 906 O O . HIS A 1 112 ? -0.064 8.182 -10.927 1.00 90.75 112 HIS A O 1
ATOM 912 N N . HIS A 1 113 ? 2.011 8.630 -11.613 1.00 90.44 113 HIS A N 1
ATOM 913 C CA . HIS A 1 113 ? 2.496 8.939 -10.274 1.00 90.44 113 HIS A CA 1
ATOM 914 C C . HIS A 1 113 ? 2.211 10.397 -9.908 1.00 90.44 113 HIS A C 1
ATOM 916 O O . HIS A 1 113 ? 2.594 11.334 -10.610 1.00 90.44 113 HIS A O 1
ATOM 922 N N . ARG A 1 114 ? 1.620 10.616 -8.733 1.00 80.75 114 ARG A N 1
ATOM 923 C CA . ARG A 1 114 ? 1.193 11.944 -8.264 1.00 80.75 114 ARG A CA 1
ATOM 924 C C . ARG A 1 114 ? 2.323 12.977 -8.187 1.00 80.75 114 ARG A C 1
ATOM 926 O O . ARG A 1 114 ? 2.093 14.179 -8.326 1.00 80.75 114 ARG A O 1
ATOM 933 N N . SER A 1 115 ? 3.554 12.530 -7.951 1.00 70.81 115 SER A N 1
ATOM 934 C CA . SER A 1 115 ? 4.722 13.416 -7.846 1.00 70.81 115 SER A CA 1
ATOM 935 C C . SER A 1 115 ? 5.178 14.024 -9.176 1.00 70.81 115 SER A C 1
ATOM 937 O O . SER A 1 115 ? 6.062 14.878 -9.165 1.00 70.81 115 SER A O 1
ATOM 939 N N . ARG A 1 116 ? 4.556 13.665 -10.309 1.00 61.88 116 ARG A N 1
ATOM 940 C CA . ARG A 1 116 ? 4.901 14.203 -11.633 1.00 61.88 116 ARG A CA 1
ATOM 941 C C . ARG A 1 116 ? 4.775 15.726 -11.734 1.00 61.88 116 ARG A C 1
ATOM 943 O O . ARG A 1 116 ? 5.436 16.332 -12.569 1.00 61.88 116 ARG A O 1
ATOM 950 N N . ASN A 1 117 ? 3.941 16.341 -10.891 1.00 49.97 117 ASN A N 1
ATOM 951 C CA . ASN A 1 117 ? 3.413 17.682 -11.144 1.00 49.97 117 ASN A CA 1
ATOM 952 C C . ASN A 1 117 ? 3.721 18.756 -10.084 1.00 49.97 117 ASN A C 1
ATOM 954 O O . ASN A 1 117 ? 2.975 19.729 -9.981 1.00 49.97 117 ASN A O 1
ATOM 958 N N . ARG A 1 118 ? 4.782 18.646 -9.269 1.00 44.22 118 ARG A N 1
ATOM 959 C CA . ARG A 1 118 ? 5.078 19.713 -8.288 1.00 44.22 118 ARG A CA 1
ATOM 960 C C . ARG A 1 118 ? 6.546 20.132 -8.261 1.00 44.22 118 ARG A C 1
ATOM 962 O O . ARG A 1 118 ? 7.427 19.375 -7.879 1.00 44.22 118 ARG A O 1
ATOM 969 N N . SER A 1 119 ? 6.752 21.412 -8.550 1.00 45.22 119 SER A N 1
ATOM 970 C CA . SER A 1 119 ? 7.889 22.280 -8.220 1.00 45.22 119 SER A CA 1
ATOM 971 C C . SER A 1 119 ? 8.153 22.385 -6.698 1.00 45.22 119 SER A C 1
ATOM 973 O O . SER A 1 119 ? 8.270 23.475 -6.141 1.00 45.22 119 SER A O 1
ATOM 975 N N . LYS A 1 120 ? 8.212 21.253 -5.984 1.00 43.94 120 LYS A N 1
ATOM 976 C CA . LYS A 1 120 ? 8.293 21.158 -4.515 1.00 43.94 120 LYS A CA 1
ATOM 977 C C . LYS A 1 120 ? 9.401 20.187 -4.054 1.00 43.94 120 LYS A C 1
ATOM 979 O O . LYS A 1 120 ? 9.902 19.415 -4.865 1.00 43.94 120 LYS A O 1
ATOM 984 N N . PRO A 1 121 ? 9.869 20.311 -2.793 1.00 40.59 121 PRO A N 1
ATOM 985 C CA . PRO A 1 121 ? 11.244 20.009 -2.390 1.00 40.59 121 PRO A CA 1
ATOM 986 C C . PRO A 1 121 ? 11.583 18.512 -2.396 1.00 40.59 121 PRO A C 1
ATOM 988 O O . PRO A 1 121 ? 10.700 17.661 -2.381 1.00 40.59 121 PRO A O 1
ATOM 991 N N . LYS A 1 122 ? 12.895 18.231 -2.368 1.00 43.41 122 LYS A N 1
ATOM 992 C CA . LYS A 1 122 ? 13.616 16.946 -2.519 1.00 43.41 122 LYS A CA 1
ATOM 993 C C . LYS A 1 122 ? 13.110 15.716 -1.726 1.00 43.41 122 LYS A C 1
ATOM 995 O O . LYS A 1 122 ? 13.726 14.663 -1.833 1.00 43.41 122 LYS A O 1
ATOM 1000 N N . SER A 1 123 ? 12.047 15.810 -0.928 1.00 46.56 123 SER A N 1
ATOM 1001 C CA . SER A 1 123 ? 11.547 14.724 -0.071 1.00 46.56 123 SER A CA 1
ATOM 1002 C C . SER A 1 123 ? 10.396 13.895 -0.659 1.00 46.56 123 SER A C 1
ATOM 1004 O O . SER A 1 123 ? 10.050 12.876 -0.066 1.00 46.56 123 SER A O 1
ATOM 1006 N N . PHE A 1 124 ? 9.805 14.272 -1.802 1.00 48.47 124 PHE A N 1
ATOM 1007 C CA . PHE A 1 124 ? 8.766 13.455 -2.445 1.00 48.47 124 PHE A CA 1
ATOM 1008 C C . PHE A 1 124 ? 9.399 12.462 -3.431 1.00 48.47 124 PHE A C 1
ATOM 1010 O O . PHE A 1 124 ? 9.864 12.845 -4.505 1.00 48.47 124 PHE A O 1
ATOM 1017 N N . GLN A 1 125 ? 9.461 11.190 -3.035 1.00 62.09 125 GLN A N 1
ATOM 1018 C CA . GLN A 1 125 ? 10.032 10.107 -3.836 1.00 62.09 125 GLN A CA 1
ATOM 1019 C C . GLN A 1 125 ? 9.102 9.791 -5.019 1.00 62.09 125 GLN A C 1
ATOM 1021 O O . GLN A 1 125 ? 7.878 9.810 -4.886 1.00 62.09 125 GLN A O 1
ATOM 1026 N N . GLY A 1 126 ? 9.681 9.588 -6.206 1.00 76.31 126 GLY A N 1
ATOM 1027 C CA . GLY A 1 126 ? 8.965 9.045 -7.363 1.00 76.31 126 GLY A CA 1
ATOM 1028 C C . GLY A 1 126 ? 8.508 7.602 -7.117 1.00 76.31 126 GLY A C 1
ATOM 1029 O O . GLY A 1 126 ? 8.532 7.147 -5.975 1.00 76.31 126 GLY A O 1
ATOM 1030 N N . PRO A 1 127 ? 8.129 6.865 -8.172 1.00 86.50 127 PRO A N 1
ATOM 1031 C CA . PRO A 1 127 ? 7.747 5.470 -8.018 1.00 86.50 127 PRO A CA 1
ATOM 1032 C C . PRO A 1 127 ? 8.806 4.663 -7.257 1.00 86.50 127 PRO A C 1
ATOM 1034 O O . PRO A 1 127 ? 10.012 4.815 -7.483 1.00 86.50 127 PRO A O 1
ATOM 1037 N N . THR A 1 128 ? 8.353 3.792 -6.361 1.00 87.31 128 THR A N 1
ATOM 1038 C CA . THR A 1 128 ? 9.222 2.947 -5.545 1.00 87.31 128 THR A CA 1
ATOM 1039 C C . THR A 1 128 ? 9.629 1.704 -6.327 1.00 87.31 128 THR A C 1
ATOM 1041 O O . THR A 1 128 ? 9.037 0.632 -6.196 1.00 87.31 128 THR A O 1
ATOM 1044 N N . TRP A 1 129 ? 10.671 1.839 -7.142 1.00 84.88 129 TRP A N 1
ATOM 1045 C CA . TRP A 1 129 ? 11.181 0.745 -7.974 1.00 84.88 129 TRP A CA 1
ATOM 1046 C C . TRP A 1 129 ? 11.692 -0.454 -7.165 1.00 84.88 129 TRP A C 1
ATOM 1048 O O . TRP A 1 129 ? 11.610 -1.584 -7.626 1.00 84.88 129 TRP A O 1
ATOM 1058 N N . GLU A 1 130 ? 12.173 -0.219 -5.943 1.00 82.06 130 GLU A N 1
ATOM 1059 C CA . GLU A 1 130 ? 12.721 -1.253 -5.053 1.00 82.06 130 GLU A CA 1
ATOM 1060 C C . GLU A 1 130 ? 11.662 -2.263 -4.578 1.00 82.06 130 GLU A C 1
ATOM 1062 O O . GLU A 1 130 ? 12.000 -3.391 -4.217 1.00 82.06 130 GLU A O 1
ATOM 1067 N N . ASN A 1 131 ? 10.381 -1.881 -4.609 1.00 86.00 131 ASN A N 1
ATOM 1068 C CA . ASN A 1 131 ? 9.291 -2.771 -4.233 1.00 86.00 131 ASN A CA 1
ATOM 1069 C C . ASN A 1 131 ? 8.906 -3.731 -5.356 1.00 86.00 131 ASN A C 1
ATOM 10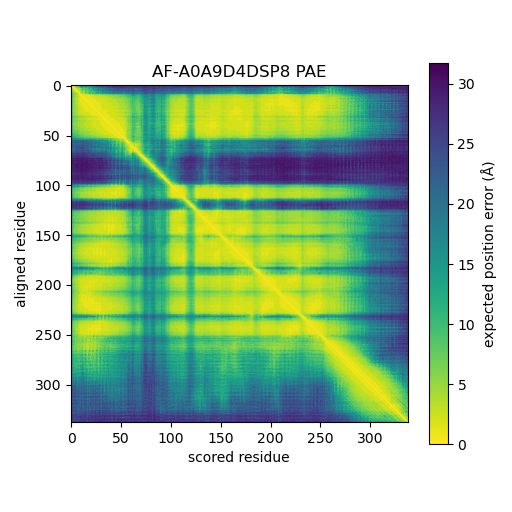71 O O . ASN A 1 131 ? 8.236 -4.717 -5.088 1.00 86.00 131 ASN A O 1
ATOM 1075 N N . THR A 1 132 ? 9.250 -3.465 -6.609 1.00 85.31 132 THR A N 1
ATOM 1076 C CA . THR A 1 132 ? 8.662 -4.180 -7.743 1.00 85.31 132 THR A CA 1
ATOM 1077 C C . THR A 1 132 ? 9.684 -4.998 -8.519 1.00 85.31 132 THR A C 1
ATOM 1079 O O . THR A 1 132 ? 10.876 -4.702 -8.526 1.00 85.31 132 THR A O 1
ATOM 1082 N N . ASP A 1 133 ? 9.201 -6.032 -9.198 1.00 79.75 133 ASP A N 1
ATOM 1083 C CA . ASP A 1 133 ? 9.970 -6.791 -10.170 1.00 79.75 133 ASP A CA 1
ATOM 1084 C C . ASP A 1 133 ? 9.511 -6.416 -11.583 1.00 79.75 133 ASP A C 1
ATOM 1086 O O . ASP A 1 133 ? 8.450 -6.837 -12.054 1.00 79.75 133 ASP A O 1
ATOM 1090 N N . ALA A 1 134 ? 10.335 -5.628 -12.278 1.00 76.50 134 ALA A N 1
ATOM 1091 C CA . ALA A 1 134 ? 10.038 -5.158 -13.628 1.00 76.50 134 ALA A CA 1
ATOM 1092 C C . ALA A 1 134 ? 9.858 -6.297 -14.643 1.00 76.50 134 ALA A C 1
ATOM 1094 O O . ALA A 1 134 ? 9.132 -6.131 -15.624 1.00 76.50 134 ALA A O 1
ATOM 1095 N N . SER A 1 135 ? 10.454 -7.473 -14.402 1.00 73.31 135 SER A N 1
ATOM 1096 C CA . SER A 1 135 ? 10.246 -8.643 -15.264 1.00 73.31 135 SER A CA 1
ATOM 1097 C C . SER A 1 135 ? 8.799 -9.151 -15.225 1.00 73.31 135 SER A C 1
ATOM 1099 O O . SER A 1 135 ? 8.350 -9.814 -16.160 1.00 73.31 135 SER A O 1
ATOM 1101 N N . LYS A 1 136 ? 8.044 -8.788 -14.180 1.00 80.56 136 LYS A N 1
ATOM 1102 C CA . LYS A 1 136 ? 6.652 -9.191 -13.971 1.00 80.56 136 LYS A CA 1
ATOM 1103 C C . LYS A 1 136 ? 5.638 -8.149 -14.429 1.00 80.56 136 LYS A C 1
ATOM 1105 O O . LYS A 1 136 ? 4.468 -8.491 -14.553 1.00 80.56 136 LYS A O 1
ATOM 1110 N N . TRP A 1 137 ? 6.040 -6.920 -14.767 1.00 82.75 137 TRP A N 1
ATOM 1111 C CA . TRP A 1 137 ? 5.099 -5.855 -15.163 1.00 82.75 137 TRP A CA 1
ATOM 1112 C C . TRP A 1 137 ? 4.231 -6.194 -16.369 1.00 82.75 137 TRP A C 1
ATOM 1114 O O . TRP A 1 137 ? 3.153 -5.639 -16.510 1.00 82.75 137 TRP A O 1
ATOM 1124 N N . CYS A 1 138 ? 4.677 -7.096 -17.244 1.00 77.56 138 CYS A N 1
ATOM 1125 C CA . CYS A 1 138 ? 3.896 -7.503 -18.409 1.00 77.56 138 CYS A CA 1
ATOM 1126 C C . CYS A 1 138 ? 2.836 -8.565 -18.094 1.00 77.56 138 CYS A C 1
ATOM 1128 O O . CYS A 1 138 ? 1.986 -8.810 -18.944 1.00 77.56 138 CYS A O 1
ATOM 1130 N N . ALA A 1 139 ? 2.873 -9.200 -16.923 1.00 81.06 139 ALA A N 1
ATOM 1131 C CA . ALA A 1 139 ? 2.014 -10.340 -16.588 1.00 81.06 139 ALA A CA 1
ATOM 1132 C C . ALA A 1 139 ? 1.329 -10.220 -15.219 1.00 81.06 139 ALA A C 1
ATOM 1134 O O . ALA A 1 139 ? 0.382 -10.951 -14.955 1.00 81.06 139 ALA A O 1
ATOM 1135 N N . ASP A 1 140 ? 1.799 -9.318 -14.361 1.00 87.75 140 ASP A N 1
ATOM 1136 C CA . ASP A 1 140 ? 1.306 -9.147 -13.003 1.00 87.75 140 ASP A CA 1
ATOM 1137 C C . ASP A 1 140 ? 0.989 -7.666 -12.726 1.00 87.75 140 ASP A C 1
ATOM 1139 O O . ASP A 1 140 ? 1.896 -6.873 -12.430 1.00 87.75 140 ASP A O 1
ATOM 1143 N N . PRO A 1 141 ? -0.298 -7.285 -12.791 1.00 94.19 141 PRO A N 1
ATOM 1144 C CA . PRO A 1 141 ? -0.767 -5.945 -12.458 1.00 94.19 141 PRO A CA 1
ATOM 1145 C C . PRO A 1 141 ? -0.347 -5.494 -11.055 1.00 94.19 141 PRO A C 1
ATOM 1147 O O . PRO A 1 141 ? -0.017 -4.323 -10.853 1.00 94.19 141 PRO A O 1
ATOM 1150 N N . TRP A 1 142 ? -0.296 -6.406 -10.077 1.00 95.62 142 TRP A N 1
ATOM 1151 C CA . TRP A 1 142 ? 0.086 -6.048 -8.713 1.00 95.62 142 TRP A CA 1
ATOM 1152 C C . TRP A 1 142 ? 1.531 -5.560 -8.642 1.00 95.62 142 TRP A C 1
ATOM 1154 O O . TRP A 1 142 ? 1.814 -4.591 -7.938 1.00 95.62 142 TRP A O 1
ATOM 1164 N N . ASN A 1 143 ? 2.441 -6.143 -9.430 1.00 91.31 143 ASN A N 1
ATOM 1165 C CA . ASN A 1 143 ? 3.810 -5.639 -9.512 1.00 91.31 143 ASN A CA 1
ATOM 1166 C C . ASN A 1 143 ? 3.861 -4.185 -10.017 1.00 91.31 143 ASN A C 1
ATOM 1168 O O . ASN A 1 143 ? 4.702 -3.425 -9.544 1.00 91.31 143 ASN A O 1
ATOM 1172 N N . ILE A 1 144 ? 2.938 -3.744 -10.877 1.00 93.31 144 ILE A N 1
ATOM 1173 C CA . ILE A 1 144 ? 2.817 -2.319 -11.226 1.00 93.31 144 ILE A CA 1
ATOM 1174 C C . ILE A 1 144 ? 2.317 -1.501 -10.027 1.00 93.31 144 ILE A C 1
ATOM 1176 O O . ILE A 1 144 ? 2.893 -0.461 -9.710 1.00 93.31 144 ILE A O 1
ATOM 1180 N N . ALA A 1 145 ? 1.291 -1.974 -9.315 1.00 95.62 145 ALA A N 1
ATOM 1181 C CA . ALA A 1 145 ? 0.740 -1.279 -8.145 1.00 95.62 145 ALA A CA 1
ATOM 1182 C C . ALA A 1 145 ? 1.788 -1.044 -7.040 1.00 95.62 145 ALA A C 1
ATOM 1184 O O . ALA A 1 145 ? 1.792 0.004 -6.389 1.00 95.62 145 ALA A O 1
ATOM 1185 N N . LYS A 1 146 ? 2.726 -1.986 -6.858 1.00 94.12 146 LYS A N 1
ATOM 1186 C CA . LYS A 1 146 ? 3.819 -1.884 -5.874 1.00 94.12 146 LYS A CA 1
ATOM 1187 C C . LYS A 1 146 ? 4.713 -0.657 -6.069 1.00 94.12 146 LYS A C 1
ATOM 1189 O O . LYS A 1 146 ? 5.287 -0.174 -5.092 1.00 94.12 146 LYS A O 1
ATOM 1194 N N . CYS A 1 147 ? 4.779 -0.105 -7.283 1.00 92.25 147 CYS A N 1
ATOM 1195 C CA . CYS A 1 147 ? 5.475 1.149 -7.577 1.00 92.25 147 CYS A CA 1
ATOM 1196 C C . CYS A 1 147 ? 4.900 2.354 -6.813 1.00 92.25 147 CYS A C 1
ATOM 1198 O O . CYS A 1 147 ? 5.584 3.361 -6.663 1.00 92.25 147 CYS A O 1
ATOM 1200 N N . TYR A 1 148 ? 3.658 2.262 -6.331 1.00 93.56 148 TYR A N 1
ATOM 1201 C CA . TYR A 1 148 ? 2.962 3.323 -5.597 1.00 93.56 148 TYR A CA 1
ATOM 1202 C C . TYR A 1 148 ? 2.933 3.079 -4.079 1.00 93.56 148 TYR A C 1
ATOM 1204 O O . TYR A 1 148 ? 2.375 3.881 -3.329 1.00 93.56 148 TYR A O 1
ATOM 1212 N N . LEU A 1 149 ? 3.542 1.992 -3.599 1.00 91.81 149 LEU A N 1
ATOM 1213 C CA . LEU A 1 149 ? 3.734 1.737 -2.171 1.00 91.81 149 LEU A CA 1
ATOM 1214 C C . LEU A 1 149 ? 4.870 2.606 -1.611 1.00 91.81 149 LEU A C 1
ATOM 1216 O O . LEU A 1 149 ? 5.697 3.140 -2.354 1.00 91.81 149 LEU A O 1
ATOM 1220 N N . SER A 1 150 ? 4.918 2.755 -0.285 1.00 86.56 150 SER A N 1
ATOM 1221 C CA . SER A 1 150 ? 6.036 3.439 0.373 1.00 86.56 150 SER A CA 1
ATOM 1222 C C . SER A 1 150 ? 7.341 2.670 0.193 1.00 86.56 150 SER A C 1
ATOM 1224 O O . SER A 1 150 ? 7.320 1.455 0.003 1.00 86.56 150 SER A O 1
ATOM 1226 N N . LYS A 1 151 ? 8.466 3.388 0.292 1.00 79.88 151 LYS A N 1
ATOM 1227 C CA . LYS A 1 151 ? 9.806 2.841 0.075 1.00 79.88 151 LYS A CA 1
ATOM 1228 C C . LYS A 1 151 ? 10.092 1.569 0.871 1.00 79.88 151 LYS A C 1
ATOM 1230 O O . LYS A 1 151 ? 10.561 0.584 0.314 1.00 79.88 151 LYS A O 1
ATOM 1235 N N . ASP A 1 152 ? 9.746 1.597 2.147 1.00 76.56 152 ASP A N 1
ATOM 1236 C CA . ASP A 1 152 ? 10.083 0.535 3.083 1.00 76.56 152 ASP A CA 1
ATOM 1237 C C . ASP A 1 152 ? 8.871 -0.375 3.335 1.00 76.56 152 ASP A C 1
ATOM 1239 O O . ASP A 1 152 ? 7.733 0.105 3.395 1.00 76.56 152 ASP A O 1
ATOM 1243 N N . GLY A 1 153 ? 9.130 -1.680 3.486 1.00 74.06 153 GLY A N 1
ATOM 1244 C CA . GLY A 1 153 ? 8.170 -2.653 4.027 1.00 74.06 153 GLY A CA 1
ATOM 1245 C C . GLY A 1 153 ? 7.358 -3.485 3.033 1.00 74.06 153 GLY A C 1
ATOM 1246 O O . GLY A 1 153 ? 6.605 -4.364 3.447 1.00 74.06 153 GLY A O 1
ATOM 1247 N N . TYR A 1 154 ? 7.505 -3.258 1.722 1.00 84.75 154 TYR A N 1
ATOM 1248 C CA . TYR A 1 154 ? 6.628 -3.884 0.715 1.00 84.75 154 TYR A CA 1
ATOM 1249 C C . TYR A 1 154 ? 7.347 -4.704 -0.358 1.00 84.75 154 TYR A C 1
ATOM 1251 O O . TYR A 1 154 ? 6.700 -5.242 -1.263 1.00 84.75 154 TYR A O 1
ATOM 1259 N N . LYS A 1 155 ? 8.670 -4.858 -0.257 1.00 81.94 155 LYS A N 1
ATOM 1260 C CA . LYS A 1 155 ? 9.462 -5.643 -1.211 1.00 81.94 155 LYS A CA 1
ATOM 1261 C C . LYS A 1 155 ? 8.956 -7.083 -1.332 1.00 81.94 155 LYS A C 1
ATOM 1263 O O . LYS A 1 155 ? 8.723 -7.550 -2.446 1.00 81.94 155 LYS A O 1
ATOM 1268 N N . ASP A 1 156 ? 8.653 -7.720 -0.204 1.00 82.81 156 ASP A N 1
ATOM 1269 C CA . ASP A 1 156 ? 8.239 -9.129 -0.143 1.00 82.81 156 ASP A CA 1
ATOM 1270 C C . ASP A 1 156 ? 6.717 -9.344 -0.263 1.00 82.81 156 ASP A C 1
ATOM 1272 O O . ASP A 1 156 ? 6.229 -10.471 -0.168 1.00 82.81 156 ASP A O 1
ATOM 1276 N N . VAL A 1 157 ? 5.943 -8.275 -0.480 1.00 87.56 157 VAL A N 1
ATOM 1277 C CA . VAL A 1 157 ? 4.482 -8.347 -0.634 1.00 87.56 157 VAL A CA 1
ATOM 1278 C C . VAL A 1 157 ? 4.149 -8.831 -2.045 1.00 87.56 157 VAL A C 1
ATOM 1280 O O . VAL A 1 157 ? 4.308 -8.098 -3.025 1.00 87.56 157 VAL A O 1
ATOM 1283 N N . ASN A 1 158 ? 3.699 -10.082 -2.158 1.00 87.81 158 ASN A N 1
ATOM 1284 C CA . ASN A 1 158 ? 3.539 -10.769 -3.446 1.00 87.81 158 ASN A CA 1
ATOM 1285 C C . ASN A 1 158 ? 2.172 -10.556 -4.102 1.00 87.81 158 ASN A C 1
ATOM 1287 O O . ASN A 1 158 ? 2.058 -10.696 -5.314 1.00 87.81 158 ASN A O 1
ATOM 1291 N N . LYS A 1 159 ? 1.146 -10.211 -3.324 1.00 92.56 159 LYS A N 1
ATOM 1292 C CA . LYS A 1 159 ? -0.214 -9.934 -3.805 1.00 92.56 159 LYS A CA 1
ATOM 1293 C C . LYS A 1 159 ? -0.860 -8.831 -2.974 1.00 92.56 159 LYS A C 1
ATOM 1295 O O . LYS A 1 159 ? -0.437 -8.570 -1.849 1.00 92.56 159 LYS A O 1
ATOM 1300 N N . ALA A 1 160 ? -1.921 -8.231 -3.508 1.00 92.81 160 ALA A N 1
ATOM 1301 C CA . ALA A 1 160 ? -2.667 -7.174 -2.827 1.00 92.81 160 ALA A CA 1
ATOM 1302 C C . ALA A 1 160 ? -3.166 -7.604 -1.434 1.00 92.81 160 ALA A C 1
ATOM 1304 O O . ALA A 1 160 ? -3.129 -6.820 -0.491 1.00 92.81 160 ALA A O 1
ATOM 1305 N N . ASP A 1 161 ? -3.576 -8.867 -1.282 1.00 91.88 161 ASP A N 1
ATOM 1306 C CA . ASP A 1 161 ? -4.061 -9.432 -0.016 1.00 91.88 161 ASP A CA 1
ATOM 1307 C C . ASP A 1 161 ? -3.015 -9.458 1.101 1.00 91.88 161 ASP A C 1
ATOM 1309 O O . ASP A 1 161 ? -3.393 -9.553 2.267 1.00 91.88 161 ASP A O 1
ATOM 1313 N N . ASP A 1 162 ? -1.729 -9.376 0.763 1.00 89.62 162 ASP A N 1
ATOM 1314 C CA . ASP A 1 162 ? -0.637 -9.360 1.738 1.00 89.62 162 ASP A CA 1
ATOM 1315 C C . ASP A 1 162 ? -0.289 -7.923 2.166 1.00 89.62 162 ASP A C 1
ATOM 1317 O O . ASP A 1 162 ? 0.442 -7.720 3.134 1.00 89.62 162 ASP A O 1
ATOM 1321 N N . ALA A 1 163 ? -0.807 -6.906 1.466 1.00 90.50 163 ALA A N 1
ATOM 1322 C CA . ALA A 1 163 ? -0.577 -5.513 1.820 1.00 90.50 163 ALA A CA 1
ATOM 1323 C C . ALA A 1 163 ? -1.408 -5.121 3.048 1.00 90.50 163 ALA A C 1
ATOM 1325 O O . ALA A 1 163 ? -2.611 -5.399 3.134 1.00 90.50 163 ALA A O 1
ATOM 1326 N N . ASP A 1 164 ? -0.780 -4.433 3.997 1.00 90.38 164 ASP A N 1
ATOM 1327 C CA . ASP A 1 164 ? -1.482 -3.885 5.152 1.00 90.38 164 ASP A CA 1
ATOM 1328 C C . ASP A 1 164 ? -2.404 -2.708 4.754 1.00 90.38 164 ASP A C 1
ATOM 1330 O O . ASP A 1 164 ? -2.421 -2.246 3.610 1.00 90.38 164 ASP A O 1
ATOM 1334 N N . PHE A 1 165 ? -3.199 -2.209 5.705 1.00 92.69 165 PHE A N 1
ATOM 1335 C CA . PHE A 1 165 ? -4.109 -1.085 5.457 1.00 92.69 165 PHE A CA 1
ATOM 1336 C C . PHE A 1 165 ? -3.388 0.168 4.920 1.00 92.69 165 PHE A C 1
ATOM 1338 O O . PHE A 1 165 ? -3.882 0.808 3.994 1.00 92.69 165 PHE A O 1
ATOM 1345 N N . ASN A 1 166 ? -2.210 0.503 5.452 1.00 91.94 166 ASN A N 1
ATOM 1346 C CA . ASN A 1 166 ? -1.455 1.674 5.005 1.00 91.94 166 ASN A CA 1
ATOM 1347 C C . ASN A 1 166 ? -0.859 1.457 3.613 1.00 91.94 166 ASN A C 1
ATOM 1349 O O . ASN A 1 166 ? -0.797 2.410 2.844 1.00 91.94 166 ASN A O 1
ATOM 1353 N N . GLY A 1 167 ? -0.457 0.233 3.274 1.00 92.25 167 GLY A N 1
ATOM 1354 C CA . GLY A 1 167 ? -0.033 -0.149 1.933 1.00 92.25 167 GLY A CA 1
ATOM 1355 C C . GLY A 1 167 ? -1.140 0.099 0.918 1.00 92.25 167 GLY A C 1
ATOM 1356 O O . GLY A 1 167 ? -0.942 0.846 -0.036 1.00 92.25 167 GLY A O 1
ATOM 1357 N N . ILE A 1 168 ? -2.336 -0.433 1.184 1.00 94.69 168 ILE A N 1
ATOM 1358 C CA . ILE A 1 168 ? -3.525 -0.212 0.348 1.00 94.69 168 ILE A CA 1
ATOM 1359 C C . ILE A 1 168 ? -3.821 1.288 0.195 1.00 94.69 168 ILE A C 1
ATOM 1361 O O . ILE A 1 168 ? -3.969 1.775 -0.924 1.00 94.69 168 ILE A O 1
ATOM 1365 N N . VAL A 1 169 ? -3.827 2.053 1.290 1.00 93.75 169 VAL A N 1
ATOM 1366 C CA . VAL A 1 169 ? -4.072 3.504 1.237 1.00 93.75 169 VAL A CA 1
ATOM 1367 C C . VAL A 1 169 ? -2.951 4.263 0.509 1.00 93.75 169 VAL A C 1
ATOM 1369 O O . VAL A 1 169 ? -3.231 5.227 -0.200 1.00 93.75 169 VAL A O 1
ATOM 1372 N N . ASN A 1 170 ? -1.690 3.838 0.617 1.00 92.44 170 ASN A N 1
ATOM 1373 C CA . ASN A 1 170 ? -0.570 4.461 -0.096 1.00 92.44 170 ASN A CA 1
ATOM 1374 C C . ASN A 1 170 ? -0.696 4.301 -1.617 1.00 92.44 170 ASN A C 1
ATOM 1376 O O . ASN A 1 170 ? -0.445 5.274 -2.327 1.00 92.44 170 ASN A O 1
ATOM 1380 N N . VAL A 1 171 ? -1.143 3.136 -2.110 1.00 93.56 171 VAL A N 1
ATOM 1381 C CA . VAL A 1 171 ? -1.435 2.948 -3.547 1.00 93.56 171 VAL A CA 1
ATOM 1382 C C . VAL A 1 171 ? -2.458 3.984 -4.013 1.00 93.56 171 VAL A C 1
ATOM 1384 O O . VAL A 1 171 ? -2.230 4.666 -5.012 1.00 93.56 171 VAL A O 1
ATOM 1387 N N . LEU A 1 172 ? -3.533 4.169 -3.237 1.00 91.62 172 LEU A N 1
ATOM 1388 C CA . LEU A 1 172 ? -4.566 5.165 -3.529 1.00 91.62 172 LEU A CA 1
ATOM 1389 C C . LEU A 1 172 ? -3.982 6.585 -3.546 1.00 91.62 172 LEU A C 1
ATOM 1391 O O . LEU A 1 172 ? -4.276 7.343 -4.461 1.00 91.62 172 LEU A O 1
ATOM 1395 N N . ILE A 1 173 ? -3.139 6.955 -2.575 1.00 89.06 173 ILE A N 1
ATOM 1396 C CA . ILE A 1 173 ? -2.558 8.306 -2.460 1.00 89.06 173 ILE A CA 1
ATOM 1397 C C . ILE A 1 173 ? -1.585 8.627 -3.598 1.00 89.06 173 ILE A C 1
ATOM 1399 O O . ILE A 1 173 ? -1.608 9.753 -4.107 1.00 89.06 173 ILE A O 1
ATOM 1403 N N . ASN A 1 174 ? -0.704 7.686 -3.942 1.00 90.56 174 ASN A N 1
ATOM 1404 C CA . ASN A 1 174 ? 0.452 7.937 -4.804 1.00 90.56 174 ASN A CA 1
ATOM 1405 C C . ASN A 1 174 ? 0.150 7.744 -6.295 1.00 90.56 174 ASN A C 1
ATOM 1407 O O . ASN A 1 174 ? 0.870 8.301 -7.128 1.00 90.56 174 ASN A O 1
ATOM 1411 N N . CYS A 1 175 ? -0.912 7.009 -6.639 1.00 91.50 175 CYS A N 1
ATOM 1412 C CA . CYS A 1 175 ? -1.342 6.817 -8.018 1.00 91.50 175 CYS A CA 1
ATOM 1413 C C . CYS A 1 175 ? -2.520 7.736 -8.377 1.00 91.50 175 CYS A C 1
ATOM 1415 O O . CYS A 1 175 ? -3.610 7.636 -7.815 1.00 91.50 175 CYS A O 1
ATOM 1417 N N . GLU A 1 176 ? -2.322 8.617 -9.358 1.00 89.31 176 GLU A N 1
ATOM 1418 C CA . GLU A 1 176 ? -3.351 9.528 -9.866 1.00 89.31 176 GLU A CA 1
ATOM 1419 C C . GLU A 1 176 ? -4.505 8.774 -10.542 1.00 89.31 176 GLU A C 1
ATOM 1421 O O . GLU A 1 176 ? -5.649 9.211 -10.456 1.00 89.31 176 GLU A O 1
ATOM 1426 N N . PHE A 1 177 ? -4.242 7.602 -11.132 1.00 90.25 177 PHE A N 1
ATOM 1427 C CA . PHE A 1 177 ? -5.288 6.762 -11.722 1.00 90.25 177 PHE A CA 1
ATOM 1428 C C . PHE A 1 177 ? -6.347 6.370 -10.681 1.00 90.25 177 PHE A C 1
ATOM 1430 O O . PHE A 1 177 ? -7.536 6.574 -10.895 1.00 90.25 177 PHE A O 1
ATOM 1437 N N . PHE A 1 178 ? -5.933 5.925 -9.493 1.00 88.56 178 PHE A N 1
ATOM 1438 C CA . PHE A 1 178 ? -6.854 5.483 -8.437 1.00 88.56 178 PHE A CA 1
ATOM 1439 C C . PHE A 1 178 ? -7.716 6.624 -7.884 1.00 88.56 178 PHE A C 1
ATOM 1441 O O . PHE A 1 178 ? -8.773 6.384 -7.302 1.00 88.56 178 PHE A O 1
ATOM 1448 N N . GLN A 1 179 ? -7.324 7.881 -8.102 1.00 82.19 179 GLN A N 1
ATOM 1449 C CA . GLN A 1 179 ? -8.115 9.033 -7.677 1.00 82.19 179 GLN A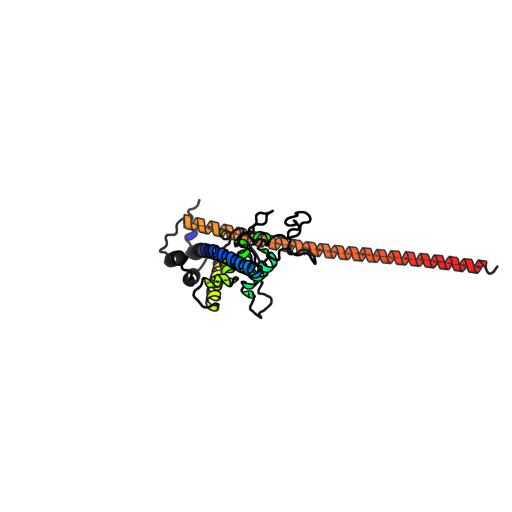 CA 1
ATOM 1450 C C . GLN A 1 179 ? -9.466 9.110 -8.403 1.00 82.19 179 GLN A C 1
ATOM 1452 O O . GLN A 1 179 ? -10.390 9.727 -7.870 1.00 82.19 179 GLN A O 1
ATOM 1457 N N . MET A 1 180 ? -9.636 8.476 -9.571 1.00 83.31 180 MET A N 1
ATOM 1458 C CA . MET A 1 180 ? -10.923 8.465 -10.286 1.00 83.31 180 MET A CA 1
ATOM 1459 C C . MET A 1 180 ? -12.043 7.730 -9.528 1.00 83.31 180 MET A C 1
ATOM 1461 O O . MET A 1 180 ? -13.222 7.985 -9.764 1.00 83.31 180 MET A O 1
ATOM 1465 N N . TYR A 1 181 ? -11.682 6.892 -8.552 1.00 85.06 181 TYR A N 1
ATOM 1466 C CA . TYR A 1 181 ? -12.610 6.118 -7.725 1.00 85.06 181 TYR A CA 1
ATOM 1467 C C . TYR A 1 181 ? -13.246 6.921 -6.578 1.00 85.06 181 TYR A C 1
ATOM 1469 O O . TYR A 1 181 ? -13.993 6.359 -5.775 1.00 85.06 181 TYR A O 1
ATOM 1477 N N . PHE A 1 182 ? -12.988 8.231 -6.502 1.00 83.81 182 PHE A N 1
ATOM 1478 C CA . PHE A 1 182 ? -13.483 9.118 -5.447 1.00 83.81 182 PHE A CA 1
ATOM 1479 C C . PHE A 1 182 ? -14.298 10.307 -5.992 1.00 83.81 182 PHE A C 1
ATOM 1481 O O . PHE A 1 182 ? -14.003 10.823 -7.073 1.00 83.81 182 PHE A O 1
ATOM 1488 N N . LYS A 1 183 ? -15.289 10.769 -5.211 1.00 74.38 183 LYS A N 1
ATOM 1489 C CA . LYS A 1 183 ? -16.304 11.793 -5.561 1.00 74.38 183 LYS A CA 1
ATOM 1490 C C . LYS A 1 183 ? -15.764 13.214 -5.598 1.00 74.38 183 LYS A C 1
ATOM 1492 O O . LYS A 1 183 ? -16.207 14.005 -6.422 1.00 74.38 183 LYS A O 1
ATOM 1497 N N . ASP A 1 184 ? -14.854 13.521 -4.683 1.00 68.69 184 ASP A N 1
ATOM 1498 C CA . ASP A 1 184 ? -14.539 14.906 -4.339 1.00 68.69 184 ASP A CA 1
ATOM 1499 C C . ASP A 1 184 ? -13.509 15.538 -5.293 1.00 68.69 184 ASP A C 1
ATOM 1501 O O . ASP A 1 184 ? -13.071 14.910 -6.250 1.00 68.69 184 ASP A O 1
ATOM 1505 N N . ASP A 1 185 ? -13.098 16.785 -5.070 1.00 71.06 185 ASP A N 1
ATOM 1506 C CA . ASP A 1 185 ? -11.930 17.355 -5.761 1.00 71.06 185 ASP A CA 1
ATOM 1507 C C . ASP A 1 185 ? -10.619 16.699 -5.263 1.00 71.06 185 ASP A C 1
ATOM 1509 O O . ASP A 1 185 ? -10.543 16.217 -4.128 1.00 71.06 185 ASP A O 1
ATOM 1513 N N . LEU A 1 186 ? -9.559 16.704 -6.082 1.00 67.00 186 LEU A N 1
ATOM 1514 C CA . LEU A 1 186 ? -8.237 16.116 -5.791 1.00 67.00 186 LEU A CA 1
ATOM 1515 C C . LEU A 1 186 ? -7.685 16.510 -4.411 1.00 67.00 186 LEU A C 1
ATOM 1517 O O . LEU A 1 186 ? -7.046 15.695 -3.737 1.00 67.00 186 LEU A O 1
ATOM 1521 N N . THR A 1 187 ? -7.950 17.743 -3.975 1.00 70.50 187 THR A N 1
ATOM 1522 C CA . THR A 1 187 ? -7.517 18.271 -2.672 1.00 70.50 187 THR A CA 1
ATOM 1523 C C . THR A 1 187 ? -8.228 17.581 -1.504 1.00 70.50 187 THR A C 1
ATOM 1525 O O . THR A 1 187 ? -7.610 17.253 -0.490 1.00 70.50 187 THR A O 1
ATOM 1528 N N . GLN A 1 188 ? -9.531 17.329 -1.636 1.00 71.19 188 GLN A N 1
ATOM 1529 C CA . GLN A 1 188 ? -10.325 16.663 -0.604 1.00 71.19 188 GLN A CA 1
ATOM 1530 C C . GLN A 1 188 ? -10.007 15.163 -0.548 1.00 71.19 188 GLN A C 1
ATOM 1532 O O . GLN A 1 188 ? -9.835 14.627 0.547 1.00 71.19 188 GLN A O 1
ATOM 1537 N N . LYS A 1 189 ? -9.787 14.519 -1.702 1.00 72.50 189 LYS A N 1
ATOM 1538 C CA . LYS A 1 189 ? -9.335 13.116 -1.779 1.00 72.50 189 LYS A CA 1
ATOM 1539 C C . LYS A 1 189 ? -8.005 12.893 -1.063 1.00 72.50 189 LYS A C 1
ATOM 1541 O O . LYS A 1 189 ? -7.871 11.951 -0.282 1.00 72.50 189 LYS A O 1
ATOM 1546 N N . GLU A 1 190 ? -7.032 13.784 -1.298 1.00 71.94 190 GLU A N 1
ATOM 1547 C CA . GLU A 1 190 ? -5.726 13.760 -0.621 1.00 71.94 190 GLU A CA 1
ATOM 1548 C C . GLU A 1 190 ? -5.902 13.802 0.890 1.00 71.94 190 GLU A C 1
ATOM 1550 O O . GLU A 1 190 ? -5.310 13.002 1.612 1.00 71.94 190 GLU A O 1
ATOM 1555 N N . ASN A 1 191 ? -6.748 14.719 1.352 1.00 83.81 191 ASN A N 1
ATOM 1556 C CA . ASN A 1 191 ? -6.986 14.943 2.765 1.00 83.81 191 ASN A CA 1
ATOM 1557 C C . ASN A 1 191 ? -7.597 13.703 3.431 1.00 83.81 191 ASN A C 1
ATOM 1559 O O . ASN A 1 191 ? -7.122 13.271 4.478 1.00 83.81 191 ASN A O 1
ATOM 1563 N N . VAL A 1 192 ? -8.613 13.096 2.812 1.00 88.69 192 VAL A N 1
ATOM 1564 C CA . VAL A 1 192 ? -9.306 11.934 3.384 1.00 88.69 192 VAL A CA 1
ATOM 1565 C C . VAL A 1 192 ? -8.406 10.694 3.401 1.00 88.69 192 VAL A C 1
ATOM 1567 O O . VAL A 1 192 ? -8.299 10.041 4.439 1.00 88.69 192 VAL A O 1
ATOM 1570 N N . CYS A 1 193 ? -7.687 10.401 2.312 1.00 90.31 193 CYS A N 1
ATOM 1571 C CA . CYS A 1 193 ? -6.759 9.265 2.281 1.00 90.31 193 CYS A CA 1
ATOM 1572 C C . CYS A 1 193 ? -5.577 9.460 3.244 1.00 90.31 193 CYS A C 1
ATOM 1574 O O . CYS A 1 193 ? -5.186 8.527 3.944 1.00 90.31 193 CYS A O 1
ATOM 1576 N N . THR A 1 194 ? -5.026 10.676 3.325 1.00 90.62 194 THR A N 1
ATOM 1577 C CA . THR A 1 194 ? -3.916 10.993 4.239 1.00 90.62 194 THR A CA 1
ATOM 1578 C C . THR A 1 194 ? -4.339 10.819 5.693 1.00 90.62 194 THR A C 1
ATOM 1580 O O . THR A 1 194 ? -3.671 10.103 6.432 1.00 90.62 194 THR A O 1
ATOM 1583 N N . LYS A 1 195 ? -5.494 11.374 6.080 1.00 94.00 195 LYS A N 1
ATOM 1584 C CA . LYS A 1 195 ? -6.056 11.192 7.426 1.00 94.00 195 LYS A CA 1
ATOM 1585 C C . LYS A 1 195 ? -6.295 9.723 7.756 1.00 94.00 195 LYS A C 1
ATOM 1587 O O . LYS A 1 195 ? -5.986 9.290 8.860 1.00 94.00 195 LYS A O 1
ATOM 1592 N N . ALA A 1 196 ? -6.812 8.945 6.806 1.00 94.75 196 ALA A N 1
ATOM 1593 C CA . ALA A 1 196 ? -7.022 7.519 7.011 1.00 94.75 196 ALA A CA 1
ATOM 1594 C C . ALA A 1 196 ? -5.698 6.772 7.235 1.00 94.75 196 ALA A C 1
ATOM 1596 O O . ALA A 1 196 ? -5.589 5.992 8.177 1.00 94.75 196 ALA A O 1
ATOM 1597 N N . ARG A 1 197 ? -4.661 7.055 6.438 1.00 94.25 197 ARG A N 1
ATOM 1598 C CA . ARG A 1 197 ? -3.310 6.509 6.652 1.00 94.25 197 ARG A CA 1
ATOM 1599 C C . ARG A 1 197 ? -2.755 6.882 8.031 1.00 94.25 197 ARG A C 1
ATOM 1601 O O . ARG A 1 197 ? -2.104 6.058 8.672 1.00 94.25 197 ARG A O 1
ATOM 1608 N N . ASP A 1 198 ? -2.996 8.109 8.481 1.00 93.25 198 ASP A N 1
ATOM 1609 C CA . ASP A 1 198 ? -2.526 8.587 9.781 1.00 93.25 198 ASP A CA 1
ATOM 1610 C C . ASP A 1 198 ? -3.251 7.859 10.927 1.00 93.25 198 ASP A C 1
ATOM 1612 O O . ASP A 1 198 ? -2.580 7.348 11.821 1.00 93.25 198 ASP A O 1
ATOM 1616 N N . VAL A 1 199 ? -4.570 7.636 10.822 1.00 94.50 199 VAL A N 1
ATOM 1617 C CA . VAL A 1 199 ? -5.317 6.717 11.710 1.00 94.50 199 VAL A CA 1
ATOM 1618 C C . VAL A 1 199 ? -4.674 5.329 11.726 1.00 94.50 199 VAL A C 1
ATOM 1620 O O . VAL A 1 199 ? -4.466 4.746 12.789 1.00 94.50 199 VAL A O 1
ATOM 1623 N N . GLY A 1 200 ? -4.289 4.808 10.559 1.00 91.06 200 GLY A N 1
ATOM 1624 C CA . GLY A 1 200 ? -3.622 3.515 10.463 1.00 91.06 200 GLY A CA 1
ATOM 1625 C C . GLY A 1 200 ? -2.274 3.446 11.187 1.00 91.06 200 GLY A C 1
ATOM 1626 O O . GLY A 1 200 ? -1.903 2.389 11.705 1.00 91.06 200 GLY A O 1
ATOM 1627 N N . ARG A 1 201 ? -1.536 4.561 11.258 1.00 89.38 201 ARG A N 1
ATOM 1628 C CA . ARG A 1 201 ? -0.316 4.681 12.074 1.00 89.38 201 ARG A CA 1
ATOM 1629 C C . ARG A 1 201 ? -0.647 4.806 13.560 1.00 89.38 201 ARG A C 1
ATOM 1631 O O . ARG A 1 201 ? -0.041 4.096 14.356 1.00 89.38 201 ARG A O 1
ATOM 1638 N N . GLU A 1 202 ? -1.603 5.659 13.923 1.00 91.44 202 GLU A N 1
ATOM 1639 C CA . GLU A 1 202 ? -2.027 5.889 15.312 1.00 91.44 202 GLU A CA 1
ATOM 1640 C C . GLU A 1 202 ? -2.459 4.585 15.990 1.00 91.44 202 GLU A C 1
ATOM 1642 O O . GLU A 1 202 ? -1.961 4.247 17.059 1.00 91.44 202 GLU A O 1
ATOM 1647 N N . VAL A 1 203 ? -3.320 3.802 15.336 1.00 91.06 203 VAL A N 1
ATOM 1648 C CA . VAL A 1 203 ? -3.809 2.526 15.877 1.00 91.06 203 VAL A CA 1
ATOM 1649 C C . VAL A 1 203 ? -2.680 1.499 16.005 1.00 91.06 203 VAL A C 1
ATOM 1651 O O . VAL A 1 203 ? -2.591 0.807 17.019 1.00 91.06 203 VAL A O 1
ATOM 1654 N N . ARG A 1 204 ? -1.793 1.400 15.004 1.00 85.81 204 ARG A N 1
ATOM 1655 C CA . ARG A 1 204 ? -0.665 0.448 15.003 1.00 85.81 204 ARG A CA 1
ATOM 1656 C C . ARG A 1 204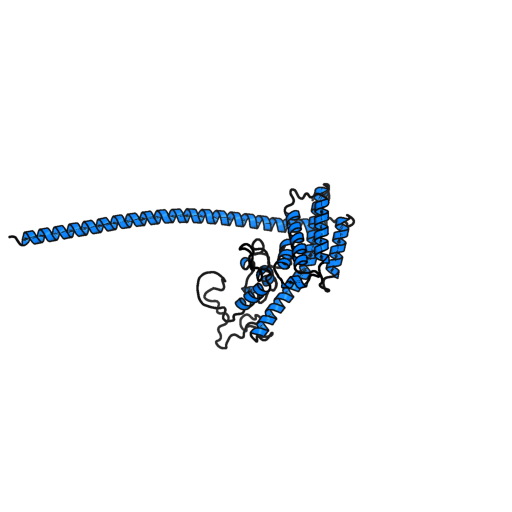 ? 0.347 0.748 16.103 1.00 85.81 204 ARG A C 1
ATOM 1658 O O . ARG A 1 204 ? 0.899 -0.175 16.694 1.00 85.81 204 ARG A O 1
ATOM 1665 N N . HIS A 1 205 ? 0.606 2.027 16.345 1.00 85.25 205 HIS A N 1
ATOM 1666 C CA . HIS A 1 205 ? 1.611 2.487 17.299 1.00 85.25 205 HIS A CA 1
ATOM 1667 C C . HIS A 1 205 ? 1.010 2.906 18.647 1.00 85.25 205 HIS A C 1
ATOM 1669 O O . HIS A 1 205 ? 1.711 3.497 19.469 1.00 85.25 205 HIS A O 1
ATOM 1675 N N . ALA A 1 206 ? -0.263 2.588 18.898 1.00 86.56 206 ALA A N 1
ATOM 1676 C CA . ALA A 1 206 ? -0.920 2.887 20.161 1.00 86.56 206 ALA A CA 1
ATOM 1677 C C . ALA A 1 206 ? -0.223 2.146 21.322 1.00 86.56 206 ALA A C 1
ATOM 1679 O O . ALA A 1 206 ? -0.140 0.909 21.311 1.00 86.56 206 ALA A O 1
ATOM 1680 N N . PRO A 1 207 ? 0.275 2.864 22.345 1.00 82.06 207 PRO A N 1
ATOM 1681 C CA . PRO A 1 207 ? 0.992 2.247 23.449 1.00 82.06 207 PRO A CA 1
ATOM 1682 C C . PRO A 1 207 ? 0.063 1.313 24.228 1.00 82.06 207 PRO A C 1
ATOM 1684 O O . PRO A 1 207 ? -1.064 1.671 24.564 1.00 82.06 207 PRO A O 1
ATOM 1687 N N . ALA A 1 208 ? 0.547 0.101 24.510 1.00 83.94 208 ALA A N 1
ATOM 1688 C CA . ALA A 1 208 ? -0.191 -0.929 25.243 1.00 83.94 208 ALA A CA 1
ATOM 1689 C C . ALA A 1 208 ? -1.589 -1.254 24.670 1.00 83.94 208 ALA A C 1
ATOM 1691 O O . ALA A 1 208 ? -2.460 -1.684 25.426 1.00 83.94 208 ALA A O 1
ATOM 1692 N N . MET A 1 209 ? -1.802 -1.064 23.356 1.00 86.81 209 MET A N 1
ATOM 1693 C CA . MET A 1 209 ? -3.100 -1.297 22.702 1.00 86.81 209 MET A CA 1
ATOM 1694 C C . MET A 1 209 ? -4.231 -0.533 23.407 1.00 86.81 209 MET A C 1
ATOM 1696 O O . MET A 1 209 ? -5.290 -1.082 23.705 1.00 86.81 209 MET A O 1
ATOM 1700 N N . SER A 1 210 ? -3.958 0.724 23.753 1.00 90.62 210 SER A N 1
ATOM 1701 C CA . SER A 1 210 ? -4.825 1.574 24.562 1.00 90.62 210 SER A CA 1
ATOM 1702 C C . SER A 1 210 ? -5.194 2.837 23.795 1.00 90.62 210 SER A C 1
ATOM 1704 O O . SER A 1 210 ? -4.336 3.459 23.167 1.00 90.62 210 SER A O 1
ATOM 1706 N N . MET A 1 211 ? -6.471 3.216 23.840 1.00 94.50 211 MET A N 1
ATOM 1707 C CA . MET A 1 211 ? -6.987 4.403 23.165 1.00 94.50 211 MET A CA 1
ATOM 1708 C C . MET A 1 211 ? -8.148 5.016 23.949 1.00 94.50 211 MET A C 1
ATOM 1710 O O . MET A 1 211 ? -9.017 4.306 24.458 1.00 94.50 211 MET A O 1
ATOM 1714 N N . ILE A 1 212 ? -8.206 6.344 24.028 1.00 95.81 212 ILE A N 1
ATOM 1715 C CA . ILE A 1 212 ? -9.381 7.016 24.593 1.00 95.81 212 ILE A CA 1
ATOM 1716 C C . ILE A 1 212 ? -10.562 6.936 23.616 1.00 95.81 212 ILE A C 1
ATOM 1718 O O . ILE A 1 212 ? -10.380 6.797 22.405 1.00 95.81 212 ILE A O 1
ATOM 1722 N N . SER A 1 213 ? -11.787 7.037 24.134 1.00 95.44 213 SER A N 1
ATOM 1723 C CA . SER A 1 213 ? -13.008 6.894 23.325 1.00 95.44 213 SER A CA 1
ATOM 1724 C C . SER A 1 213 ? -13.073 7.902 22.178 1.00 95.44 213 SER A C 1
ATOM 1726 O O . SER A 1 213 ? -13.407 7.532 21.058 1.00 95.44 213 SER A O 1
ATOM 1728 N N . GLN A 1 214 ? -12.677 9.151 22.432 1.00 96.69 214 GLN A N 1
ATOM 1729 C CA . GLN A 1 214 ? -12.668 10.216 21.431 1.00 96.69 214 GLN A CA 1
ATOM 1730 C C . GLN A 1 214 ? -11.754 9.904 20.236 1.00 96.69 214 GLN A C 1
ATOM 1732 O O . GLN A 1 214 ? -12.130 10.169 19.095 1.00 96.69 214 GLN A O 1
ATOM 1737 N N . ASP A 1 215 ? -10.571 9.338 20.480 1.00 96.19 215 ASP A N 1
ATOM 1738 C CA . ASP A 1 215 ? -9.632 8.976 19.414 1.00 96.19 215 ASP A CA 1
ATOM 1739 C C . ASP A 1 215 ? -10.148 7.778 18.608 1.00 96.19 215 ASP A C 1
ATOM 1741 O O . ASP A 1 215 ? -10.083 7.793 17.380 1.00 96.19 215 ASP A O 1
ATOM 1745 N N . SER A 1 216 ? -10.749 6.787 19.278 1.00 96.38 216 SER A N 1
ATOM 1746 C CA . SER A 1 216 ? -11.419 5.664 18.608 1.00 96.38 216 SER A CA 1
ATOM 1747 C C . SER A 1 216 ? -12.569 6.143 17.720 1.00 96.38 216 SER A C 1
ATOM 1749 O O . SER A 1 216 ? -12.691 5.723 16.569 1.00 96.38 216 SER A O 1
ATOM 1751 N N . ASP A 1 217 ? -13.406 7.049 18.222 1.00 97.12 217 ASP A N 1
ATOM 1752 C CA . ASP A 1 217 ? -14.521 7.609 17.460 1.00 97.12 217 ASP A CA 1
ATOM 1753 C C . ASP A 1 217 ? -14.031 8.428 16.262 1.00 97.12 217 ASP A C 1
ATOM 1755 O O . ASP A 1 217 ? -14.552 8.259 15.157 1.00 97.12 217 ASP A O 1
ATOM 1759 N N . ARG A 1 218 ? -12.984 9.247 16.444 1.00 97.31 218 ARG A N 1
ATOM 1760 C CA . ARG A 1 218 ? -12.330 9.991 15.355 1.00 97.31 218 ARG A CA 1
ATOM 1761 C C . ARG A 1 218 ? -11.773 9.048 14.291 1.00 97.31 218 ARG A C 1
ATOM 1763 O O . ARG A 1 218 ? -11.916 9.326 13.097 1.00 97.31 218 ARG A O 1
ATOM 1770 N N . ALA A 1 219 ? -11.138 7.953 14.708 1.00 96.81 219 ALA A N 1
ATOM 1771 C CA . ALA A 1 219 ? -10.616 6.941 13.802 1.00 96.81 219 ALA A CA 1
ATOM 1772 C C . ALA A 1 219 ? -11.746 6.345 12.954 1.00 96.81 219 ALA A C 1
ATOM 1774 O O . ALA A 1 219 ? -11.662 6.361 11.726 1.00 96.81 219 ALA A O 1
ATOM 1775 N N . ILE A 1 220 ? -12.839 5.905 13.584 1.00 97.69 220 ILE A N 1
ATOM 1776 C CA . ILE A 1 220 ? -13.984 5.328 12.869 1.00 97.69 220 ILE A CA 1
ATOM 1777 C C . ILE A 1 220 ? -14.631 6.351 11.927 1.00 97.69 220 ILE A C 1
ATOM 1779 O O . ILE A 1 220 ? -14.900 6.018 10.774 1.00 97.69 220 ILE A O 1
ATOM 1783 N N . ASP A 1 221 ? -14.834 7.595 12.363 1.00 97.25 221 ASP A N 1
ATOM 1784 C CA . ASP A 1 221 ? -15.414 8.648 11.519 1.00 97.25 221 ASP A CA 1
ATOM 1785 C C . ASP A 1 221 ? -14.548 8.946 10.291 1.00 97.25 221 ASP A C 1
ATOM 1787 O O . ASP A 1 221 ? -15.065 9.132 9.188 1.00 97.25 221 ASP A O 1
ATOM 1791 N N . THR A 1 222 ? -13.225 8.930 10.456 1.00 96.81 222 THR A N 1
ATOM 1792 C CA . THR A 1 222 ? -12.275 9.108 9.350 1.00 96.81 222 THR A CA 1
ATOM 1793 C C . THR A 1 222 ? -12.380 7.969 8.336 1.00 96.81 222 THR A C 1
ATOM 1795 O O . THR A 1 222 ? -12.396 8.212 7.129 1.00 96.81 222 THR A O 1
ATOM 1798 N N . LEU A 1 223 ? -12.495 6.725 8.809 1.00 96.69 223 LEU A N 1
ATOM 1799 C CA . LEU A 1 223 ? -12.660 5.551 7.950 1.00 96.69 223 LEU A CA 1
ATOM 1800 C C . LEU A 1 223 ? -14.016 5.554 7.227 1.00 96.69 223 LEU A C 1
ATOM 1802 O O . LEU A 1 223 ? -14.086 5.232 6.041 1.00 96.69 223 LEU A O 1
ATOM 1806 N N . VAL A 1 224 ? -15.085 5.982 7.906 1.00 95.75 224 VAL A N 1
ATOM 1807 C CA . VAL A 1 224 ? -16.405 6.180 7.292 1.00 95.75 224 VAL A CA 1
ATOM 1808 C C . VAL A 1 224 ? -16.334 7.237 6.193 1.00 95.75 224 VAL A C 1
ATOM 1810 O O . VAL A 1 224 ? -16.822 6.985 5.093 1.00 95.75 224 VAL A O 1
ATOM 1813 N N . ALA A 1 225 ? -15.697 8.382 6.454 1.00 93.56 225 ALA A N 1
ATOM 1814 C CA . ALA A 1 225 ? -15.528 9.433 5.455 1.00 93.56 225 ALA A CA 1
ATOM 1815 C C . ALA A 1 225 ? -14.762 8.925 4.222 1.00 93.56 225 ALA A C 1
ATOM 1817 O O . ALA A 1 225 ? -15.182 9.188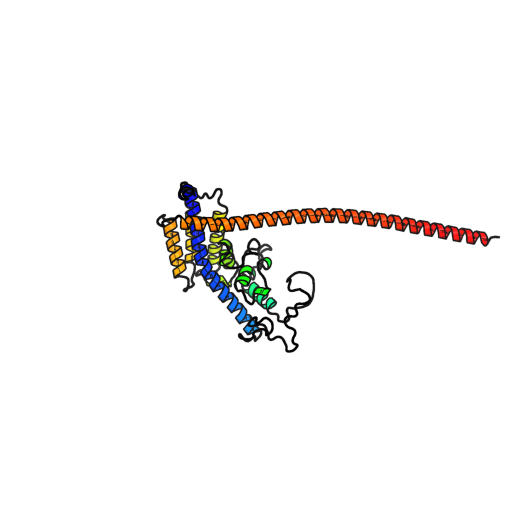 3.094 1.00 93.56 225 ALA A O 1
ATOM 1818 N N . LEU A 1 226 ? -13.700 8.132 4.424 1.00 93.38 226 LEU A N 1
ATOM 1819 C CA . LEU A 1 226 ? -12.973 7.484 3.330 1.00 93.38 226 LEU A CA 1
ATOM 1820 C C . LEU A 1 226 ? -13.900 6.634 2.462 1.00 93.38 226 LEU A C 1
ATOM 1822 O O . LEU A 1 226 ? -13.984 6.863 1.258 1.00 93.38 226 LEU A O 1
ATOM 1826 N N . LEU A 1 227 ? -14.641 5.701 3.056 1.00 92.94 227 LEU A N 1
ATOM 1827 C CA . LEU A 1 227 ? -15.520 4.823 2.284 1.00 92.94 227 LEU A CA 1
ATOM 1828 C C . LEU A 1 227 ? -16.689 5.568 1.621 1.00 92.94 227 LEU A C 1
ATOM 1830 O O . LEU A 1 227 ? -17.096 5.217 0.517 1.00 92.94 227 LEU A O 1
ATOM 1834 N N . GLN A 1 228 ? -17.220 6.617 2.250 1.00 91.06 228 GLN A N 1
ATOM 1835 C CA . GLN A 1 228 ? -18.311 7.418 1.682 1.00 91.06 228 GLN A CA 1
ATOM 1836 C C . GLN A 1 228 ? -17.876 8.285 0.494 1.00 91.06 228 GLN A C 1
ATOM 1838 O O . GLN A 1 228 ? -18.702 8.581 -0.378 1.00 91.06 228 GLN A O 1
ATOM 1843 N N . SER A 1 229 ? -16.594 8.660 0.444 1.00 89.12 229 SER A N 1
ATOM 1844 C CA . SER A 1 229 ? -16.016 9.400 -0.680 1.00 89.12 229 SER A CA 1
ATOM 1845 C C . SER A 1 229 ? -15.835 8.553 -1.944 1.00 89.12 229 SER A C 1
ATOM 1847 O O . SER A 1 229 ? -15.583 9.116 -3.004 1.00 89.12 229 SER A O 1
ATOM 1849 N N . LEU A 1 230 ? -16.021 7.229 -1.888 1.00 87.56 230 LEU A N 1
ATOM 1850 C CA . LEU A 1 230 ? -15.931 6.355 -3.061 1.00 87.56 230 LEU A CA 1
ATOM 1851 C C . LEU A 1 230 ? -17.105 6.584 -4.041 1.00 87.56 230 LEU A C 1
ATOM 1853 O O . LEU A 1 230 ? -18.273 6.661 -3.643 1.00 87.56 230 LEU A O 1
ATOM 1857 N N . THR A 1 231 ? -16.811 6.685 -5.342 1.00 79.38 231 THR A N 1
ATOM 1858 C CA . THR A 1 231 ? -17.801 6.830 -6.436 1.00 79.38 231 THR A CA 1
ATOM 1859 C C . THR A 1 231 ? -18.194 5.519 -7.085 1.00 79.38 231 THR A C 1
ATOM 1861 O O . THR A 1 231 ? -19.319 5.412 -7.577 1.00 79.38 231 THR A O 1
ATOM 1864 N N . HIS A 1 232 ? -17.269 4.562 -7.158 1.00 72.25 232 HIS A N 1
ATOM 1865 C CA . HIS A 1 232 ? -17.341 3.494 -8.149 1.00 72.25 232 HIS A CA 1
ATOM 1866 C C . HIS A 1 232 ? -18.543 2.569 -7.931 1.00 72.25 232 HIS A C 1
ATOM 1868 O O . HIS A 1 232 ? -18.667 1.941 -6.879 1.00 72.25 232 HIS A O 1
ATOM 1874 N N . VAL A 1 233 ? -19.428 2.489 -8.933 1.00 62.09 233 VAL A N 1
ATOM 1875 C CA . VAL A 1 233 ? -20.750 1.839 -8.834 1.00 62.09 233 VAL A CA 1
ATOM 1876 C C . VAL A 1 233 ? -20.627 0.379 -8.397 1.00 62.09 233 VAL A C 1
ATOM 1878 O O . VAL A 1 233 ? -21.369 -0.053 -7.516 1.00 62.09 233 VAL A O 1
ATOM 1881 N N . ASN A 1 234 ? -19.628 -0.339 -8.919 1.00 74.06 234 ASN A N 1
ATOM 1882 C CA . ASN A 1 234 ? -19.414 -1.760 -8.624 1.00 74.06 234 ASN A CA 1
ATOM 1883 C C . ASN A 1 234 ? -19.071 -2.030 -7.151 1.00 74.06 234 ASN A C 1
ATOM 1885 O O . ASN A 1 234 ? -19.319 -3.126 -6.659 1.00 74.06 234 ASN A O 1
ATOM 1889 N N . HIS A 1 235 ? -18.568 -1.029 -6.421 1.00 78.88 235 HIS A N 1
ATOM 1890 C CA . HIS A 1 235 ? -18.171 -1.177 -5.018 1.00 78.88 235 HIS A CA 1
ATOM 1891 C C . HIS A 1 235 ? -19.048 -0.382 -4.051 1.00 78.88 235 HIS A C 1
ATOM 1893 O O . HIS A 1 235 ? -18.816 -0.431 -2.845 1.00 78.88 235 HIS A O 1
ATOM 1899 N N . GLN A 1 236 ? -20.080 0.323 -4.533 1.00 79.75 236 GLN A N 1
ATOM 1900 C CA . GLN A 1 236 ? -20.966 1.101 -3.660 1.00 79.75 236 GLN A CA 1
ATOM 1901 C C . GLN A 1 236 ? -21.699 0.223 -2.644 1.00 79.75 236 GLN A C 1
ATOM 1903 O O . GLN A 1 236 ? -21.884 0.644 -1.503 1.00 79.75 236 GLN A O 1
ATOM 1908 N N . VAL A 1 237 ? -22.095 -0.994 -3.030 1.00 86.38 237 VAL A N 1
ATOM 1909 C CA . VAL A 1 237 ? -22.755 -1.938 -2.115 1.00 86.38 237 VAL A CA 1
ATOM 1910 C C . VAL A 1 237 ? -21.786 -2.365 -1.013 1.00 86.38 237 VAL A C 1
ATOM 1912 O O . VAL A 1 237 ? -22.101 -2.197 0.163 1.00 86.38 237 VAL A O 1
ATOM 1915 N N . THR A 1 238 ? -20.585 -2.820 -1.378 1.00 88.25 238 THR A N 1
ATOM 1916 C CA . THR A 1 238 ? -19.540 -3.230 -0.426 1.00 88.25 238 THR A CA 1
ATOM 1917 C C . THR A 1 238 ? -19.141 -2.084 0.504 1.00 88.25 238 THR A C 1
ATOM 1919 O O . THR A 1 238 ? -19.099 -2.264 1.722 1.00 88.25 238 THR A O 1
ATOM 1922 N N . ALA A 1 239 ? -18.940 -0.881 -0.043 1.00 90.75 239 ALA A N 1
ATOM 1923 C CA . ALA A 1 239 ? -18.623 0.317 0.727 1.00 90.75 239 ALA A CA 1
ATOM 1924 C C . ALA A 1 239 ? -19.752 0.690 1.692 1.00 90.75 239 ALA A C 1
ATOM 1926 O O . ALA A 1 239 ? -19.488 0.986 2.856 1.00 90.75 239 ALA A O 1
ATOM 1927 N N . LYS A 1 240 ? -21.015 0.618 1.257 1.00 91.88 240 LYS A N 1
ATOM 1928 C CA . LYS A 1 240 ? -22.173 0.879 2.121 1.00 91.88 240 LYS A CA 1
ATOM 1929 C C . LYS A 1 240 ? -22.259 -0.135 3.260 1.00 91.88 240 LYS A C 1
ATOM 1931 O O . LYS A 1 240 ? -22.391 0.269 4.411 1.00 91.88 240 LYS A O 1
ATOM 1936 N N . THR A 1 241 ? -22.107 -1.426 2.968 1.00 93.44 241 THR A N 1
ATOM 1937 C CA . THR A 1 241 ? -22.083 -2.479 3.993 1.00 93.44 241 THR A CA 1
ATOM 1938 C C . THR A 1 241 ? -20.952 -2.260 4.999 1.00 93.44 241 THR A C 1
ATOM 1940 O O . THR A 1 241 ? -21.164 -2.405 6.203 1.00 93.44 241 THR A O 1
ATOM 1943 N N . ALA A 1 242 ? -19.759 -1.882 4.538 1.00 94.31 242 ALA A N 1
ATOM 1944 C CA . ALA A 1 242 ? -18.638 -1.563 5.414 1.00 94.31 242 ALA A CA 1
ATOM 1945 C C . ALA A 1 242 ? -18.915 -0.316 6.276 1.00 94.31 242 ALA A C 1
ATOM 1947 O O . ALA A 1 242 ? -18.686 -0.352 7.483 1.00 94.31 242 ALA A O 1
ATOM 1948 N N . VAL A 1 243 ? -19.487 0.748 5.704 1.00 95.81 243 VAL A N 1
ATOM 1949 C CA . VAL A 1 243 ? -19.909 1.953 6.442 1.00 95.81 243 VAL A CA 1
ATOM 1950 C C . VAL A 1 243 ? -20.943 1.623 7.520 1.00 95.81 243 VAL A C 1
ATOM 1952 O O . VAL A 1 243 ? -20.831 2.117 8.643 1.00 95.81 243 VAL A O 1
ATOM 1955 N N . ASP A 1 244 ? -21.929 0.781 7.215 1.00 95.69 244 ASP A N 1
ATOM 1956 C CA . ASP A 1 244 ? -22.951 0.380 8.183 1.00 95.69 244 ASP A CA 1
ATOM 1957 C C . ASP A 1 244 ? -22.329 -0.417 9.340 1.00 95.69 244 ASP A C 1
ATOM 1959 O O . ASP A 1 244 ? -22.602 -0.118 10.505 1.00 95.69 244 ASP A O 1
ATOM 1963 N N . LYS A 1 245 ? -21.404 -1.343 9.046 1.00 95.38 245 LYS A N 1
ATOM 1964 C CA . LYS A 1 245 ? -20.629 -2.059 10.075 1.00 95.38 245 LYS A CA 1
ATOM 1965 C C . LYS A 1 245 ? -19.800 -1.109 10.943 1.00 95.38 245 LYS A C 1
ATOM 1967 O O . LYS A 1 245 ? -19.798 -1.255 12.161 1.00 95.38 245 LYS A O 1
ATOM 1972 N N . LEU A 1 246 ? -19.137 -0.113 10.352 1.00 96.50 246 LEU A N 1
ATOM 1973 C CA . LEU A 1 246 ? -18.358 0.887 11.095 1.00 96.50 246 LEU A CA 1
ATOM 1974 C C . LEU A 1 246 ? -19.239 1.717 12.041 1.00 96.50 246 LEU A C 1
ATOM 1976 O O . LEU A 1 246 ? -18.876 1.938 13.196 1.00 96.50 246 LEU A O 1
ATOM 1980 N N . LYS A 1 247 ? -20.431 2.130 11.596 1.00 96.12 247 LYS A N 1
ATOM 1981 C CA . LYS A 1 247 ? -21.395 2.855 12.444 1.00 96.12 247 LYS A CA 1
ATOM 1982 C C . LYS A 1 247 ? -21.932 1.988 13.586 1.00 96.12 247 LYS A C 1
ATOM 1984 O O . LYS A 1 247 ? -22.079 2.467 14.715 1.00 96.12 247 LYS A O 1
ATOM 1989 N N . GLN A 1 248 ? -22.198 0.710 13.318 1.00 95.19 248 GLN A N 1
ATOM 1990 C CA . GLN A 1 248 ? -22.595 -0.245 14.354 1.00 95.19 248 GLN A CA 1
ATOM 1991 C C . GLN A 1 248 ? -21.465 -0.477 15.367 1.00 95.19 248 GLN A C 1
ATOM 1993 O O . GLN A 1 248 ? -21.705 -0.510 16.573 1.00 95.19 248 GLN A O 1
ATOM 1998 N N . LEU A 1 249 ? -20.218 -0.556 14.895 1.00 93.50 249 LEU A N 1
ATOM 1999 C CA . LEU A 1 249 ? -19.033 -0.698 15.739 1.00 93.50 249 LEU A CA 1
ATOM 2000 C C . LEU A 1 249 ? -18.834 0.517 16.657 1.00 93.50 249 LEU A C 1
ATOM 2002 O O . LEU A 1 249 ? -18.610 0.353 17.860 1.00 93.50 249 LEU A O 1
ATOM 2006 N N . LYS A 1 250 ? -18.997 1.734 16.118 1.00 93.88 250 LYS A N 1
ATOM 2007 C CA . LYS A 1 250 ? -18.939 2.986 16.889 1.00 93.88 250 LYS A CA 1
ATOM 2008 C C . LYS A 1 250 ? -19.980 3.002 18.009 1.00 93.88 250 LYS A C 1
ATOM 2010 O O . LYS A 1 250 ? -19.635 3.146 19.179 1.00 93.88 250 LYS A O 1
ATOM 2015 N N . SER A 1 251 ? -21.243 2.756 17.656 1.00 93.06 251 SER A N 1
ATOM 2016 C CA . SER A 1 251 ? -22.368 2.734 18.605 1.00 93.06 251 SER A CA 1
ATOM 2017 C C . SER A 1 251 ? -22.344 1.558 19.590 1.00 93.06 251 SER A C 1
ATOM 2019 O O . SER A 1 251 ? -23.129 1.546 20.533 1.00 93.06 251 SER A O 1
ATOM 2021 N N . GLY A 1 252 ? -21.457 0.573 19.397 1.00 87.88 252 GLY A N 1
ATOM 2022 C CA . GLY A 1 252 ? -21.390 -0.633 20.227 1.00 87.88 252 GLY A CA 1
ATOM 2023 C C . GLY A 1 252 ? -22.523 -1.628 19.970 1.00 87.88 252 GLY A C 1
ATOM 2024 O O . GLY A 1 252 ? -22.733 -2.528 20.775 1.00 87.88 252 GLY A O 1
ATOM 2025 N N . THR A 1 253 ? -23.255 -1.470 18.866 1.00 86.88 253 THR A N 1
ATOM 2026 C CA . THR A 1 253 ? -24.351 -2.369 18.472 1.00 86.88 253 THR A CA 1
ATOM 2027 C C . THR A 1 253 ? -23.867 -3.566 17.658 1.00 86.88 253 THR A C 1
ATOM 2029 O O . THR A 1 253 ? -24.563 -4.577 17.592 1.00 86.88 253 THR A O 1
ATOM 2032 N N . LEU A 1 254 ? -22.670 -3.484 17.063 1.00 86.62 254 LEU A N 1
ATOM 2033 C CA . LEU A 1 254 ? -22.051 -4.622 16.392 1.00 86.62 254 LEU A CA 1
ATOM 2034 C C . LEU A 1 254 ? -21.602 -5.651 17.436 1.00 86.62 254 LEU A C 1
ATOM 2036 O O . LEU A 1 254 ? -20.755 -5.354 18.281 1.00 86.62 254 LEU A O 1
ATOM 2040 N N . ALA A 1 255 ? -22.147 -6.864 17.359 1.00 82.31 255 ALA A N 1
ATOM 2041 C CA . ALA A 1 255 ? -21.693 -7.971 18.187 1.00 82.31 255 ALA A CA 1
ATOM 2042 C C . ALA A 1 255 ? -20.263 -8.358 17.784 1.00 82.31 255 ALA A C 1
ATOM 2044 O O . ALA A 1 255 ? -20.044 -8.870 16.691 1.00 82.31 255 ALA A O 1
ATOM 2045 N N . ILE A 1 256 ? -19.296 -8.102 18.667 1.00 81.06 256 ILE A N 1
ATOM 2046 C CA . ILE A 1 256 ? -17.904 -8.519 18.476 1.00 81.06 256 ILE A CA 1
ATOM 2047 C C . ILE A 1 256 ? -17.798 -9.993 18.865 1.00 81.06 256 ILE A C 1
ATOM 2049 O O . ILE A 1 256 ? -17.993 -10.352 20.030 1.00 81.06 256 ILE A O 1
ATOM 2053 N N . THR A 1 257 ? -17.503 -10.850 17.892 1.00 81.94 257 THR A N 1
ATOM 2054 C CA . THR A 1 257 ? -17.332 -12.289 18.118 1.00 81.94 257 THR A CA 1
ATOM 2055 C C . THR A 1 257 ? -15.879 -12.625 18.462 1.00 81.94 257 THR A C 1
ATOM 2057 O O . THR A 1 257 ? -14.958 -11.847 18.213 1.00 81.94 257 THR A O 1
ATOM 2060 N N . ASN A 1 258 ? -15.639 -13.821 19.006 1.00 75.62 258 ASN A N 1
ATOM 2061 C CA . ASN A 1 258 ? -14.270 -14.308 19.212 1.00 75.62 258 ASN A CA 1
ATOM 2062 C C . ASN A 1 258 ? -13.514 -14.491 17.881 1.00 75.62 258 ASN A C 1
ATOM 2064 O O . ASN A 1 258 ? -12.291 -14.367 17.856 1.00 75.62 258 ASN A O 1
ATOM 2068 N N . GLU A 1 259 ? -14.227 -14.753 16.784 1.00 80.81 259 GLU A N 1
ATOM 2069 C CA . GLU A 1 259 ? -13.660 -14.869 15.437 1.00 80.81 259 GLU A CA 1
ATOM 2070 C C . GLU A 1 259 ? -13.179 -13.510 14.919 1.00 80.81 259 GLU A C 1
ATOM 2072 O O . GLU A 1 259 ? -12.059 -13.415 14.421 1.00 80.81 259 GLU A O 1
ATOM 2077 N N . ASP A 1 260 ? -13.959 -12.443 15.126 1.00 77.75 260 ASP A N 1
ATOM 2078 C CA . ASP A 1 260 ? -13.555 -11.071 14.782 1.00 77.75 260 ASP A CA 1
ATOM 2079 C C . ASP A 1 260 ? -12.297 -10.649 15.547 1.00 77.75 260 ASP A C 1
ATOM 2081 O O . ASP A 1 260 ? -11.379 -10.031 14.994 1.00 77.75 260 ASP A O 1
ATOM 2085 N N . VAL A 1 261 ? -12.246 -11.010 16.832 1.00 76.81 261 VAL A N 1
ATOM 2086 C CA . VAL A 1 261 ? -11.090 -10.771 17.696 1.00 76.81 261 VAL A CA 1
ATOM 2087 C C . VAL A 1 261 ? -9.876 -11.527 17.166 1.00 76.81 261 VAL A C 1
ATOM 2089 O O . VAL A 1 261 ? -8.838 -10.910 16.926 1.00 76.81 261 VAL A O 1
ATOM 2092 N N . ALA A 1 262 ? -10.007 -12.830 16.911 1.00 77.88 262 ALA A N 1
ATOM 2093 C CA . ALA A 1 262 ? -8.923 -13.658 16.390 1.00 77.88 262 ALA A CA 1
ATOM 2094 C C . ALA A 1 262 ? -8.403 -13.161 15.031 1.00 77.88 262 ALA A C 1
ATOM 2096 O O . ALA A 1 262 ? -7.192 -13.029 14.855 1.00 77.88 262 ALA A O 1
ATOM 2097 N N . ALA A 1 263 ? -9.296 -12.822 14.097 1.00 79.50 263 ALA A N 1
ATOM 2098 C CA . ALA A 1 263 ? -8.930 -12.308 12.779 1.00 79.50 263 ALA A CA 1
ATOM 2099 C C . ALA A 1 263 ? -8.180 -10.970 12.870 1.00 79.50 263 ALA A C 1
ATOM 2101 O O . ALA A 1 263 ? -7.158 -10.778 12.208 1.00 79.50 263 ALA A O 1
ATOM 2102 N N . THR A 1 264 ? -8.645 -10.062 13.734 1.00 78.94 264 THR A N 1
ATOM 2103 C CA . THR A 1 264 ? -7.981 -8.771 13.967 1.00 78.94 264 THR A CA 1
ATOM 2104 C C . THR A 1 264 ? -6.593 -8.972 14.579 1.00 78.94 264 THR A C 1
ATOM 2106 O O . THR A 1 264 ? -5.627 -8.353 14.131 1.00 78.94 264 THR A O 1
ATOM 2109 N N . PHE A 1 265 ? -6.458 -9.875 15.556 1.00 79.12 265 PHE A N 1
ATOM 2110 C CA . PHE A 1 265 ? -5.167 -10.187 16.170 1.00 79.12 265 PHE A CA 1
ATOM 2111 C C . PHE A 1 265 ? -4.185 -10.847 15.201 1.00 79.12 265 PHE A C 1
ATOM 2113 O O . PHE A 1 265 ? -3.013 -10.476 15.207 1.00 79.12 265 PHE A O 1
ATOM 2120 N N . GLU A 1 266 ? -4.621 -11.781 14.355 1.00 78.12 266 GLU A N 1
ATOM 2121 C CA . GLU A 1 266 ? -3.730 -12.398 13.363 1.00 78.12 266 GLU A CA 1
ATOM 2122 C C . GLU A 1 266 ? -3.230 -11.376 12.334 1.00 78.12 266 GLU A C 1
ATOM 2124 O O . GLU A 1 266 ? -2.040 -11.357 12.018 1.00 78.12 266 GLU A O 1
ATOM 2129 N N . LEU A 1 267 ? -4.081 -10.448 11.890 1.00 72.94 267 LEU A N 1
ATOM 2130 C CA . LEU A 1 267 ? -3.653 -9.376 10.989 1.00 72.94 267 LEU A CA 1
ATOM 2131 C C . LEU A 1 267 ? -2.653 -8.422 11.665 1.00 72.94 267 LEU A C 1
ATOM 2133 O O . LEU A 1 267 ? -1.645 -8.033 11.076 1.00 72.94 267 LEU A O 1
ATOM 2137 N N . LEU A 1 268 ? -2.884 -8.079 12.934 1.00 73.88 268 LEU A N 1
ATOM 2138 C CA . LEU A 1 268 ? -1.944 -7.273 13.717 1.00 73.88 268 LEU A CA 1
ATOM 2139 C C . LEU A 1 268 ? -0.617 -7.993 13.958 1.00 73.88 268 LEU A C 1
ATOM 2141 O O . LEU A 1 268 ? 0.438 -7.368 13.891 1.00 73.88 268 LEU A O 1
ATOM 2145 N N . LYS A 1 269 ? -0.653 -9.302 14.201 1.00 78.50 269 LYS A N 1
ATOM 2146 C CA . LYS A 1 269 ? 0.536 -10.137 14.366 1.00 78.50 269 LYS A CA 1
ATOM 2147 C C . LYS A 1 269 ? 1.355 -10.191 13.081 1.00 78.50 269 LYS A C 1
ATOM 2149 O O . LYS A 1 269 ? 2.571 -10.040 13.149 1.00 78.50 269 LYS A O 1
ATOM 2154 N N . GLN A 1 270 ? 0.712 -10.336 11.922 1.00 74.19 270 GLN A N 1
ATOM 2155 C CA . GLN A 1 270 ? 1.389 -10.239 10.625 1.00 74.19 270 GLN A CA 1
ATOM 2156 C C . GLN A 1 270 ? 2.048 -8.865 10.446 1.00 74.19 270 GLN A C 1
ATOM 2158 O O . GLN A 1 270 ? 3.239 -8.800 10.148 1.00 74.19 270 GLN A O 1
ATOM 2163 N N . ASN A 1 271 ? 1.330 -7.777 10.743 1.00 70.00 271 ASN A N 1
ATOM 2164 C CA . ASN A 1 271 ? 1.885 -6.421 10.673 1.00 70.00 271 ASN A CA 1
ATOM 2165 C C . ASN A 1 271 ? 3.068 -6.214 11.635 1.00 70.00 271 ASN A C 1
ATOM 2167 O O . ASN A 1 271 ? 4.051 -5.559 11.281 1.00 70.00 271 ASN A O 1
ATOM 2171 N N . LEU A 1 272 ? 2.994 -6.774 12.848 1.00 72.19 272 LEU A N 1
ATOM 2172 C CA . LEU A 1 272 ? 4.067 -6.706 13.839 1.00 72.19 272 LEU A CA 1
ATOM 2173 C C . LEU A 1 272 ? 5.302 -7.479 13.371 1.00 72.19 272 LEU A C 1
ATOM 2175 O O . LEU A 1 272 ? 6.411 -6.969 13.489 1.00 72.19 272 LEU A O 1
ATOM 2179 N N . ILE A 1 273 ? 5.121 -8.676 12.804 1.00 73.94 273 ILE A N 1
ATOM 2180 C CA . ILE A 1 273 ? 6.216 -9.465 12.228 1.00 73.94 273 ILE A CA 1
ATOM 2181 C C . ILE A 1 273 ? 6.912 -8.672 11.119 1.00 73.94 273 ILE A C 1
ATOM 2183 O O . ILE A 1 273 ? 8.139 -8.603 11.114 1.00 73.94 273 ILE A O 1
ATOM 2187 N N . THR A 1 274 ? 6.154 -8.048 10.215 1.00 69.81 274 THR A N 1
ATOM 2188 C CA . THR A 1 274 ? 6.713 -7.206 9.147 1.00 69.81 274 THR A CA 1
ATOM 2189 C C . THR A 1 274 ? 7.490 -6.020 9.724 1.00 69.81 274 THR A C 1
ATOM 2191 O O . THR A 1 274 ? 8.653 -5.833 9.384 1.00 69.81 274 THR A O 1
ATOM 2194 N N . THR A 1 275 ? 6.915 -5.308 10.699 1.00 69.81 275 THR A N 1
ATOM 2195 C CA . THR A 1 275 ? 7.575 -4.169 11.369 1.00 69.81 275 THR A CA 1
ATOM 2196 C C . THR A 1 275 ? 8.874 -4.585 12.079 1.00 69.81 275 THR A C 1
ATOM 2198 O O . THR A 1 275 ? 9.878 -3.879 12.013 1.00 69.81 275 THR A O 1
ATOM 2201 N N . ILE A 1 276 ? 8.889 -5.741 12.756 1.00 75.44 276 ILE A N 1
ATOM 2202 C CA . ILE A 1 276 ? 10.094 -6.263 13.421 1.00 75.44 276 ILE A CA 1
ATOM 2203 C C . ILE A 1 276 ? 11.159 -6.639 12.387 1.00 75.44 276 ILE A C 1
ATOM 2205 O O . ILE A 1 276 ? 12.329 -6.320 12.586 1.00 75.44 276 ILE A O 1
ATOM 2209 N N . LYS A 1 277 ? 10.771 -7.293 11.285 1.00 76.56 277 LYS A N 1
ATOM 2210 C CA . LYS A 1 277 ? 11.693 -7.630 10.191 1.00 76.56 277 LYS A CA 1
ATOM 2211 C C . LYS A 1 277 ? 12.334 -6.379 9.592 1.00 76.56 277 LYS A C 1
ATOM 2213 O O . LYS A 1 277 ? 13.542 -6.369 9.397 1.00 76.56 277 LYS A O 1
ATOM 2218 N N . GLU A 1 278 ? 11.556 -5.323 9.364 1.00 71.94 278 GLU A N 1
ATOM 2219 C CA . GLU A 1 278 ? 12.061 -4.034 8.874 1.00 71.94 278 GLU A CA 1
ATOM 2220 C C . GLU A 1 278 ? 13.068 -3.402 9.839 1.00 71.94 278 GLU A C 1
ATOM 2222 O O . GLU A 1 278 ? 14.146 -2.978 9.426 1.00 71.94 278 GLU A O 1
ATOM 2227 N N . ALA A 1 279 ? 12.736 -3.354 11.134 1.00 74.81 279 ALA A N 1
ATOM 2228 C CA . ALA A 1 279 ? 13.633 -2.806 12.147 1.00 74.81 279 ALA A CA 1
ATOM 2229 C C . ALA A 1 279 ? 14.945 -3.602 12.229 1.00 74.81 279 ALA A C 1
ATOM 2231 O O . ALA A 1 279 ? 16.017 -3.012 12.359 1.00 74.81 279 ALA A O 1
ATOM 2232 N N . LEU A 1 280 ? 14.859 -4.930 12.109 1.00 80.75 280 LEU A N 1
ATOM 2233 C CA . LEU A 1 280 ? 16.013 -5.821 12.117 1.00 80.75 280 LEU A CA 1
ATOM 2234 C C . LEU A 1 280 ? 16.901 -5.619 10.882 1.00 80.75 280 LEU A C 1
ATOM 2236 O O . LEU A 1 280 ? 18.117 -5.529 11.026 1.00 80.75 280 LEU A O 1
ATOM 2240 N N . GLU A 1 281 ? 16.313 -5.513 9.689 1.00 80.69 281 GLU A N 1
ATOM 2241 C CA . GLU A 1 281 ? 17.078 -5.308 8.453 1.00 80.69 281 GLU A CA 1
ATOM 2242 C C . GLU A 1 281 ? 17.750 -3.931 8.442 1.00 80.69 281 GLU A C 1
ATOM 2244 O O . GLU A 1 281 ? 18.923 -3.819 8.100 1.00 80.69 281 GLU A O 1
ATOM 2249 N N . LYS A 1 282 ? 17.065 -2.893 8.934 1.00 80.12 282 LYS A N 1
ATOM 2250 C CA . LYS A 1 282 ? 17.647 -1.553 9.066 1.00 80.12 282 LYS A C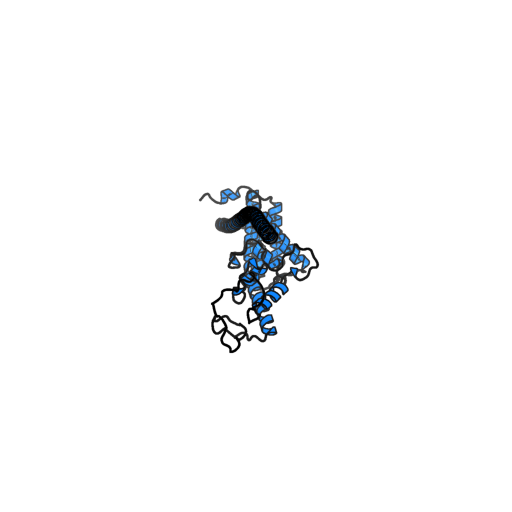A 1
ATOM 2251 C C . LYS A 1 282 ? 18.841 -1.525 10.023 1.00 80.12 282 LYS A C 1
ATOM 2253 O O . LYS A 1 282 ? 19.840 -0.868 9.734 1.00 80.12 282 LYS A O 1
ATOM 2258 N N . GLU A 1 283 ? 18.748 -2.215 11.160 1.00 86.62 283 GLU A N 1
ATOM 2259 C CA . GLU A 1 283 ? 19.866 -2.286 12.108 1.00 86.62 283 GLU A CA 1
ATOM 2260 C C . GLU A 1 283 ? 21.020 -3.127 11.545 1.00 86.62 283 GLU A C 1
ATOM 2262 O O . GLU A 1 283 ? 22.185 -2.772 11.718 1.00 86.62 283 GLU A O 1
ATOM 2267 N N . LYS A 1 284 ? 20.712 -4.199 10.804 1.00 88.69 284 LYS A N 1
ATOM 2268 C CA . LYS A 1 284 ? 21.708 -4.991 10.076 1.00 88.69 284 LYS A CA 1
ATOM 2269 C C . LYS A 1 284 ? 22.447 -4.144 9.038 1.00 88.69 284 LYS A C 1
ATOM 2271 O O . LYS A 1 284 ? 23.673 -4.153 9.045 1.00 88.69 284 LYS A O 1
ATOM 2276 N N . ASP A 1 285 ? 21.740 -3.398 8.192 1.00 85.31 285 ASP A N 1
ATOM 2277 C CA . ASP A 1 285 ? 22.353 -2.534 7.175 1.00 85.31 285 ASP A CA 1
ATOM 2278 C C . ASP A 1 285 ? 23.240 -1.463 7.812 1.00 85.31 285 ASP A C 1
ATOM 2280 O O . ASP A 1 285 ? 24.350 -1.206 7.347 1.00 85.31 285 ASP A O 1
ATOM 2284 N N . LYS A 1 286 ? 22.787 -0.870 8.920 1.00 89.38 286 LYS A N 1
ATOM 2285 C CA . LYS A 1 286 ? 23.582 0.083 9.697 1.00 89.38 286 LYS A CA 1
ATOM 2286 C C . LYS A 1 286 ? 24.887 -0.545 10.201 1.00 89.38 286 LYS A C 1
ATOM 2288 O O . LYS A 1 286 ? 25.951 0.014 9.950 1.00 89.38 286 LYS A O 1
ATOM 2293 N N . LEU A 1 287 ? 24.822 -1.714 10.843 1.00 90.38 287 LEU A N 1
ATOM 2294 C CA . LEU A 1 287 ? 26.006 -2.425 11.345 1.00 90.38 287 LEU A CA 1
ATOM 2295 C C . LEU A 1 287 ? 26.958 -2.844 10.218 1.00 90.38 287 LEU A C 1
ATOM 2297 O O . LEU A 1 287 ? 28.175 -2.748 10.369 1.00 90.38 287 LEU A O 1
ATOM 2301 N N . VAL A 1 288 ? 26.418 -3.302 9.085 1.00 92.19 288 VAL A N 1
ATOM 2302 C CA . VAL A 1 288 ? 27.213 -3.668 7.906 1.00 92.19 288 VAL A CA 1
ATOM 2303 C C . VAL A 1 288 ? 27.942 -2.448 7.356 1.00 92.19 288 VAL A C 1
ATOM 2305 O O . VAL A 1 288 ? 29.143 -2.537 7.117 1.00 92.19 288 VAL A O 1
ATOM 2308 N N . ASN A 1 289 ? 27.260 -1.312 7.208 1.00 89.56 289 ASN A N 1
ATOM 2309 C CA . ASN A 1 289 ? 27.874 -0.081 6.710 1.00 89.56 289 ASN A CA 1
ATOM 2310 C C . ASN A 1 289 ? 28.957 0.438 7.665 1.00 89.56 289 ASN A C 1
ATOM 2312 O O . ASN A 1 289 ? 30.071 0.699 7.224 1.00 89.56 289 ASN A O 1
ATOM 2316 N N . GLU A 1 290 ? 28.689 0.480 8.974 1.00 92.56 290 GLU A N 1
ATOM 2317 C CA . GLU A 1 290 ? 29.689 0.867 9.983 1.00 92.56 290 GLU A CA 1
ATOM 2318 C C . GLU A 1 290 ? 30.927 -0.049 9.944 1.00 92.56 290 GLU A C 1
ATOM 2320 O O . GLU A 1 290 ? 32.066 0.415 10.042 1.00 92.56 290 GLU A O 1
ATOM 2325 N N . MET A 1 291 ? 30.725 -1.358 9.757 1.00 91.88 291 MET A N 1
ATOM 2326 C CA . MET A 1 291 ? 31.816 -2.323 9.628 1.00 91.88 291 MET A CA 1
ATOM 2327 C C . MET A 1 291 ? 32.605 -2.124 8.326 1.00 91.88 291 MET A C 1
ATOM 2329 O O . MET A 1 291 ? 33.836 -2.140 8.357 1.00 91.88 291 MET A O 1
ATOM 2333 N N . VAL A 1 292 ? 31.923 -1.932 7.192 1.00 92.94 292 VAL A N 1
ATOM 2334 C CA . VAL A 1 292 ? 32.550 -1.689 5.883 1.00 92.94 292 VAL A CA 1
ATOM 2335 C C . VAL A 1 292 ? 33.370 -0.403 5.905 1.00 92.94 292 VAL A C 1
ATOM 2337 O O . VAL A 1 292 ? 34.517 -0.423 5.457 1.00 92.94 292 VAL A O 1
ATOM 2340 N N . ASP A 1 293 ? 32.848 0.677 6.481 1.00 91.19 293 ASP A N 1
ATOM 2341 C CA . ASP A 1 293 ? 33.557 1.952 6.604 1.00 91.19 293 ASP A CA 1
ATOM 2342 C C . ASP A 1 293 ? 34.821 1.798 7.462 1.00 91.19 293 ASP A C 1
ATOM 2344 O O . ASP A 1 293 ? 35.917 2.178 7.040 1.00 91.19 293 ASP A O 1
ATOM 2348 N N . ALA A 1 294 ? 34.711 1.136 8.619 1.00 91.81 294 ALA A N 1
ATOM 2349 C CA . ALA A 1 294 ? 35.851 0.872 9.496 1.00 91.81 294 ALA A CA 1
ATOM 2350 C C . ALA A 1 294 ? 36.923 -0.021 8.841 1.00 91.81 294 ALA A C 1
ATOM 2352 O O . ALA A 1 294 ? 38.125 0.186 9.048 1.00 91.81 294 ALA A O 1
ATOM 2353 N N . PHE A 1 295 ? 36.522 -1.028 8.058 1.00 90.81 295 PHE A N 1
ATOM 2354 C CA . PHE A 1 295 ? 37.462 -1.858 7.299 1.00 90.81 295 PHE A CA 1
ATOM 2355 C C . PHE A 1 295 ? 38.113 -1.081 6.156 1.00 90.81 295 PHE A C 1
ATOM 2357 O O . PHE A 1 295 ? 39.324 -1.195 5.965 1.00 90.81 295 PHE A O 1
ATOM 2364 N N . THR A 1 296 ? 37.340 -0.270 5.436 1.00 92.12 296 THR A N 1
ATOM 2365 C CA . THR A 1 296 ? 37.831 0.557 4.329 1.00 92.12 296 THR A CA 1
ATOM 2366 C C . THR A 1 296 ? 38.855 1.572 4.829 1.00 92.12 296 THR A C 1
ATOM 2368 O O . THR A 1 296 ? 39.940 1.668 4.263 1.00 92.12 296 THR A O 1
ATOM 2371 N N . GLU A 1 297 ? 38.592 2.247 5.952 1.00 93.88 297 GLU A N 1
ATOM 2372 C CA . GLU A 1 297 ? 39.539 3.185 6.565 1.00 93.88 297 GLU A CA 1
ATOM 2373 C C . GLU A 1 297 ? 40.850 2.493 6.981 1.00 93.88 297 GLU A C 1
ATOM 2375 O O . GLU A 1 297 ? 41.946 3.008 6.735 1.00 93.88 297 GLU A O 1
ATOM 2380 N N . LYS A 1 298 ? 40.765 1.297 7.582 1.00 93.62 298 LYS A N 1
ATOM 2381 C CA . LYS A 1 298 ? 41.954 0.506 7.941 1.00 93.62 298 LYS A CA 1
ATOM 2382 C C . LYS A 1 298 ? 42.756 0.091 6.710 1.00 93.62 298 LYS A C 1
ATOM 2384 O O . LYS A 1 298 ? 43.981 0.194 6.737 1.00 93.62 298 LYS A O 1
ATOM 2389 N N . LEU A 1 299 ? 42.089 -0.367 5.649 1.00 91.25 299 LEU A N 1
ATOM 2390 C CA . LEU A 1 299 ? 42.746 -0.757 4.401 1.00 91.25 299 LEU A CA 1
ATOM 2391 C C . LEU A 1 299 ? 43.441 0.435 3.739 1.00 91.25 299 LEU A C 1
ATOM 2393 O O . LEU A 1 299 ? 44.597 0.296 3.348 1.00 91.25 299 LEU A O 1
ATOM 2397 N N . SER A 1 300 ? 42.805 1.608 3.701 1.00 92.56 300 SER A N 1
ATOM 2398 C CA . SER A 1 300 ? 43.422 2.837 3.187 1.00 92.56 300 SER A CA 1
ATOM 2399 C C . SER A 1 300 ? 44.702 3.199 3.946 1.00 92.56 300 SER A C 1
ATOM 2401 O O . SER A 1 300 ? 45.739 3.405 3.323 1.00 92.56 300 SER A O 1
ATOM 2403 N N . LYS A 1 301 ? 44.692 3.153 5.287 1.00 93.50 301 LYS A N 1
ATOM 2404 C CA . LYS A 1 301 ? 45.896 3.415 6.107 1.00 93.50 301 LYS A CA 1
ATOM 2405 C C . LYS A 1 301 ? 47.022 2.406 5.859 1.00 93.50 301 LYS A C 1
ATOM 2407 O O . LYS A 1 301 ? 48.204 2.762 5.862 1.00 93.50 301 LYS A O 1
ATOM 2412 N N . VAL A 1 302 ? 46.676 1.131 5.660 1.00 93.50 302 VAL A N 1
ATOM 2413 C CA . VAL A 1 302 ? 47.654 0.086 5.318 1.00 93.50 302 VAL A CA 1
ATOM 2414 C C . VAL A 1 302 ? 48.246 0.339 3.932 1.00 93.50 302 VAL A C 1
ATOM 2416 O O . VAL A 1 302 ? 49.465 0.265 3.787 1.00 93.50 302 VAL A O 1
ATOM 2419 N N . LEU A 1 303 ? 47.417 0.681 2.942 1.00 91.50 303 LEU A N 1
ATOM 2420 C CA . LEU A 1 303 ? 47.862 1.006 1.586 1.00 91.50 303 LEU A CA 1
ATOM 2421 C C . LEU A 1 303 ? 48.792 2.222 1.571 1.00 91.50 303 LEU A C 1
ATOM 2423 O O . LEU A 1 303 ? 49.882 2.123 1.016 1.00 91.50 303 LEU A O 1
ATOM 2427 N N . GLU A 1 304 ? 48.436 3.309 2.258 1.00 93.69 304 GLU A N 1
ATOM 2428 C CA . GLU A 1 304 ? 49.291 4.497 2.408 1.00 93.69 304 GLU A CA 1
ATOM 2429 C C . GLU A 1 304 ? 50.646 4.149 3.044 1.00 93.69 304 GLU A C 1
ATOM 2431 O O . GLU A 1 304 ? 51.699 4.619 2.611 1.00 93.69 304 GLU A O 1
ATOM 2436 N N . THR A 1 305 ? 50.648 3.267 4.049 1.00 93.94 305 THR A N 1
ATOM 2437 C CA . THR A 1 305 ? 51.882 2.812 4.706 1.00 93.94 305 THR A CA 1
ATOM 2438 C C . THR A 1 305 ? 52.758 1.979 3.769 1.00 93.94 305 THR A C 1
ATOM 2440 O O . THR A 1 305 ? 53.982 2.128 3.782 1.00 93.94 305 THR A O 1
ATOM 2443 N N . ILE A 1 306 ? 52.156 1.080 2.984 1.00 91.25 306 ILE A N 1
ATOM 2444 C CA . ILE A 1 306 ? 52.872 0.260 1.999 1.00 91.25 306 ILE A CA 1
ATOM 2445 C C . ILE A 1 306 ? 53.449 1.152 0.903 1.00 91.25 306 ILE A C 1
ATOM 2447 O O . ILE A 1 306 ? 54.622 1.003 0.576 1.00 91.25 306 ILE A O 1
ATOM 2451 N N . GLN A 1 307 ? 52.657 2.093 0.390 1.00 92.81 307 GLN A N 1
ATOM 2452 C CA . GLN A 1 307 ? 53.076 3.025 -0.649 1.00 92.81 307 GLN A CA 1
ATOM 2453 C C . GLN A 1 307 ? 54.272 3.858 -0.186 1.00 92.81 307 GLN A C 1
ATOM 2455 O O . GLN A 1 307 ? 55.317 3.814 -0.825 1.00 92.81 307 GLN A O 1
ATOM 2460 N N . ARG A 1 308 ? 54.191 4.469 1.005 1.00 92.56 308 ARG A N 1
ATOM 2461 C CA . ARG A 1 308 ? 55.308 5.229 1.587 1.00 92.56 308 ARG A CA 1
ATOM 2462 C C . ARG A 1 308 ? 56.576 4.386 1.747 1.00 92.56 308 ARG A C 1
ATOM 2464 O O . ARG A 1 308 ? 57.668 4.849 1.452 1.00 92.56 308 ARG A O 1
ATOM 2471 N N . LYS A 1 309 ? 56.453 3.134 2.206 1.00 92.12 309 LYS A N 1
ATOM 2472 C CA . LYS A 1 309 ? 57.607 2.222 2.307 1.00 92.12 309 LYS A CA 1
ATOM 2473 C C . LYS A 1 309 ? 58.179 1.851 0.937 1.00 92.12 309 LYS A C 1
ATOM 2475 O O . LYS A 1 309 ? 59.384 1.644 0.842 1.00 92.12 309 LYS A O 1
ATOM 2480 N N . GLY A 1 310 ? 57.332 1.712 -0.081 1.00 89.56 310 GLY A N 1
ATOM 2481 C CA . GLY A 1 310 ? 57.750 1.481 -1.461 1.00 89.56 310 GLY A CA 1
ATOM 2482 C C . GLY A 1 310 ? 58.564 2.655 -1.997 1.00 89.56 310 GLY A C 1
ATOM 2483 O O . GLY A 1 310 ? 59.671 2.441 -2.488 1.00 89.56 310 GLY A O 1
ATOM 2484 N N . ASP A 1 311 ? 58.064 3.874 -1.803 1.00 91.81 311 ASP A N 1
ATOM 2485 C CA . ASP A 1 311 ? 58.734 5.114 -2.205 1.00 91.81 311 ASP A CA 1
ATOM 2486 C C . ASP A 1 311 ? 60.091 5.274 -1.487 1.00 91.81 311 ASP A C 1
ATOM 2488 O O . ASP A 1 311 ? 61.111 5.463 -2.148 1.00 91.81 311 ASP A O 1
ATOM 2492 N N . ASP A 1 312 ? 60.144 5.052 -0.163 1.00 90.69 312 ASP A N 1
ATOM 2493 C CA . ASP A 1 312 ? 61.388 5.076 0.634 1.00 90.69 312 ASP A CA 1
ATOM 2494 C C . ASP A 1 312 ? 62.440 4.061 0.121 1.00 90.69 312 ASP A C 1
ATOM 2496 O O . ASP A 1 312 ? 63.651 4.259 0.267 1.00 90.69 312 ASP A O 1
ATOM 2500 N N . VAL A 1 313 ? 62.002 2.909 -0.405 1.00 89.69 313 VAL A N 1
ATOM 2501 C CA . VAL A 1 313 ? 62.897 1.879 -0.962 1.00 89.69 313 VAL A CA 1
ATOM 2502 C C . VAL A 1 313 ? 63.390 2.281 -2.348 1.00 89.69 313 VAL A C 1
ATOM 2504 O O . VAL A 1 313 ? 64.580 2.110 -2.616 1.00 89.69 313 VAL A O 1
ATOM 2507 N N . LEU A 1 314 ? 62.514 2.818 -3.201 1.00 86.81 314 LEU A N 1
ATOM 2508 C CA . LEU A 1 314 ? 62.881 3.309 -4.531 1.00 86.81 314 LEU A CA 1
ATOM 2509 C C . LEU A 1 314 ? 63.924 4.426 -4.432 1.00 86.81 314 LEU A C 1
ATOM 2511 O O . LEU A 1 314 ? 64.975 4.319 -5.058 1.00 86.81 314 LEU A O 1
ATOM 2515 N N . GLU A 1 315 ? 63.712 5.404 -3.547 1.00 90.25 315 GLU A N 1
ATOM 2516 C CA . GLU A 1 315 ? 64.655 6.506 -3.315 1.00 90.25 315 GLU A CA 1
ATOM 2517 C C . GLU A 1 315 ? 66.044 5.998 -2.880 1.00 90.25 315 GLU A C 1
ATOM 2519 O O . GLU A 1 315 ? 67.076 6.447 -3.381 1.00 90.25 315 GLU A O 1
ATOM 2524 N N . LYS A 1 316 ? 66.099 4.986 -2.002 1.00 88.75 316 LYS A N 1
ATOM 2525 C CA . LYS A 1 316 ? 67.369 4.364 -1.577 1.00 88.75 316 LYS A CA 1
ATOM 2526 C C . LYS A 1 316 ? 68.067 3.588 -2.690 1.00 88.75 316 LYS A C 1
ATOM 2528 O O . LYS A 1 316 ? 69.294 3.479 -2.668 1.00 88.75 316 LYS A O 1
ATOM 2533 N N . VAL A 1 317 ? 67.312 2.966 -3.592 1.00 86.38 317 VAL A N 1
ATOM 2534 C CA . VAL A 1 317 ? 67.875 2.236 -4.736 1.00 86.38 317 VAL A CA 1
ATOM 2535 C C . VAL A 1 317 ? 68.444 3.219 -5.753 1.00 86.38 317 VAL A C 1
ATOM 2537 O O . VAL A 1 317 ? 69.563 3.002 -6.215 1.00 86.38 317 VAL A O 1
ATOM 2540 N N . ASP A 1 318 ? 67.724 4.303 -6.040 1.00 84.06 318 ASP A N 1
ATOM 2541 C CA . ASP A 1 318 ? 68.193 5.359 -6.937 1.00 84.06 318 ASP A CA 1
ATOM 2542 C C . ASP A 1 318 ? 69.447 6.047 -6.382 1.00 84.06 318 ASP A C 1
ATOM 2544 O O . ASP A 1 318 ? 70.455 6.096 -7.081 1.00 84.06 318 ASP A O 1
ATOM 2548 N N . GLY A 1 319 ? 69.466 6.429 -5.099 1.00 84.94 319 GLY A N 1
ATOM 2549 C CA . GLY A 1 319 ? 70.660 7.023 -4.481 1.00 84.94 319 GLY A CA 1
ATOM 2550 C C . GLY A 1 319 ? 71.895 6.112 -4.548 1.00 84.94 319 GLY A C 1
ATOM 2551 O O . GLY A 1 319 ? 72.975 6.549 -4.928 1.00 84.94 319 GLY A O 1
ATOM 2552 N N . LYS A 1 320 ? 71.736 4.806 -4.282 1.00 84.81 320 LYS A N 1
ATOM 2553 C CA . LYS A 1 320 ? 72.839 3.833 -4.418 1.00 84.81 320 LYS A CA 1
ATOM 2554 C C . LYS A 1 320 ? 73.307 3.649 -5.861 1.00 84.81 320 LYS A C 1
ATOM 2556 O O . LYS A 1 320 ? 74.481 3.349 -6.079 1.00 84.81 320 LYS A O 1
ATOM 2561 N N . ARG A 1 321 ? 72.393 3.732 -6.833 1.00 82.81 321 ARG A N 1
ATOM 2562 C CA . ARG A 1 321 ? 72.739 3.665 -8.258 1.00 82.81 321 ARG A CA 1
ATOM 2563 C C . ARG A 1 321 ? 73.586 4.873 -8.637 1.00 82.81 321 ARG A C 1
ATOM 2565 O O . ARG A 1 321 ? 74.609 4.695 -9.292 1.00 82.81 321 ARG A O 1
ATOM 2572 N N . ASP A 1 322 ? 73.175 6.056 -8.204 1.00 82.94 322 ASP A N 1
ATOM 2573 C CA . ASP A 1 322 ? 73.849 7.308 -8.523 1.00 82.94 322 ASP A CA 1
ATOM 2574 C C . ASP A 1 322 ? 75.246 7.358 -7.861 1.00 82.94 322 ASP A C 1
ATOM 2576 O O . ASP A 1 322 ? 76.236 7.585 -8.555 1.00 82.94 322 ASP A O 1
ATOM 2580 N N . ASP A 1 323 ? 75.376 6.947 -6.591 1.00 82.25 323 ASP A N 1
ATOM 2581 C CA . ASP A 1 323 ? 76.676 6.789 -5.904 1.00 82.25 323 ASP A CA 1
ATOM 2582 C C . ASP A 1 323 ? 77.633 5.824 -6.643 1.00 82.25 323 ASP A C 1
ATOM 2584 O O . ASP A 1 323 ? 78.857 6.021 -6.707 1.00 82.25 323 ASP A O 1
ATOM 2588 N N . ALA A 1 324 ? 77.090 4.729 -7.189 1.00 76.75 324 ALA A N 1
ATOM 2589 C CA . ALA A 1 324 ? 77.866 3.744 -7.938 1.00 76.75 324 ALA A CA 1
ATOM 2590 C C . ALA A 1 324 ? 78.339 4.291 -9.295 1.00 76.75 324 ALA A C 1
ATOM 2592 O O . ALA A 1 324 ? 79.463 3.986 -9.709 1.00 76.75 324 ALA A O 1
ATOM 2593 N N . LEU A 1 325 ? 77.512 5.099 -9.965 1.00 75.31 325 LEU A N 1
ATOM 2594 C CA . LEU A 1 325 ? 77.862 5.783 -11.212 1.00 75.31 325 LEU A CA 1
ATOM 2595 C C . LEU A 1 325 ? 78.970 6.820 -10.978 1.00 75.31 325 LEU A C 1
ATOM 2597 O O . LEU A 1 325 ? 79.996 6.763 -11.658 1.00 75.31 325 LEU A O 1
ATOM 2601 N N . ASP A 1 326 ? 78.845 7.653 -9.944 1.00 78.81 326 ASP A N 1
ATOM 2602 C CA . ASP A 1 326 ? 79.863 8.648 -9.575 1.00 78.81 326 ASP A CA 1
ATOM 2603 C C . ASP A 1 326 ? 81.219 7.994 -9.254 1.00 78.81 326 ASP A C 1
ATOM 2605 O O . ASP A 1 326 ? 82.289 8.477 -9.643 1.00 78.81 326 ASP A O 1
ATOM 2609 N N . THR A 1 327 ? 81.197 6.837 -8.584 1.00 78.75 327 THR A N 1
ATOM 2610 C CA . THR A 1 327 ? 82.413 6.067 -8.278 1.00 78.75 327 THR A CA 1
ATOM 2611 C C . THR A 1 327 ? 83.096 5.525 -9.541 1.00 78.75 327 THR A C 1
ATOM 2613 O O . THR A 1 327 ? 84.331 5.455 -9.596 1.00 78.75 327 THR A O 1
ATOM 2616 N N . LEU A 1 328 ? 82.325 5.108 -10.551 1.00 70.75 328 LEU A N 1
ATOM 2617 C CA . LEU A 1 328 ? 82.856 4.630 -11.831 1.00 70.75 328 LEU A CA 1
ATOM 2618 C C . LEU A 1 328 ? 83.471 5.778 -12.640 1.00 70.75 328 LEU A C 1
ATOM 2620 O O . LEU A 1 328 ? 84.588 5.629 -13.143 1.00 70.75 328 LEU A O 1
ATOM 2624 N N . ASP A 1 329 ? 82.812 6.935 -12.684 1.00 69.56 329 ASP A N 1
ATOM 2625 C CA . ASP A 1 329 ? 83.317 8.123 -13.379 1.00 69.56 329 ASP A CA 1
ATOM 2626 C C . ASP A 1 329 ? 84.599 8.671 -12.732 1.00 69.56 329 ASP A C 1
ATOM 2628 O O . ASP A 1 329 ? 85.583 8.959 -13.424 1.00 69.56 329 ASP A O 1
ATOM 2632 N N . GLY A 1 330 ? 84.660 8.711 -11.396 1.00 70.19 330 GLY A N 1
ATOM 2633 C CA . GLY A 1 330 ? 85.866 9.102 -10.660 1.00 70.19 330 GLY A CA 1
ATOM 2634 C C . GLY A 1 330 ? 87.063 8.170 -10.902 1.00 70.19 330 GLY A C 1
ATOM 2635 O O . GLY A 1 330 ? 88.202 8.634 -11.035 1.00 70.19 330 GLY A O 1
ATOM 2636 N N . LYS A 1 331 ? 86.829 6.854 -11.014 1.00 67.06 331 LYS A N 1
ATOM 2637 C CA . LYS A 1 331 ? 87.878 5.871 -11.352 1.00 67.06 331 LYS A CA 1
ATOM 2638 C C . LYS A 1 331 ? 88.339 5.992 -12.805 1.00 67.06 331 LYS A C 1
ATOM 2640 O O . LYS A 1 331 ? 89.545 5.956 -13.050 1.00 67.06 331 LYS A O 1
ATOM 2645 N N . ASN A 1 332 ? 87.420 6.200 -13.747 1.00 59.59 332 ASN A N 1
ATOM 2646 C CA . ASN A 1 332 ? 87.753 6.401 -15.159 1.00 59.59 332 ASN A CA 1
ATOM 2647 C C . ASN A 1 332 ? 88.609 7.662 -15.374 1.00 59.59 332 ASN A C 1
ATOM 2649 O O . ASN A 1 332 ? 89.583 7.624 -16.127 1.00 59.59 332 ASN A O 1
ATOM 2653 N N . MET A 1 333 ? 88.334 8.750 -14.644 1.00 57.03 333 MET A N 1
ATOM 2654 C CA . MET A 1 333 ? 89.177 9.953 -14.669 1.00 57.03 333 MET A CA 1
ATOM 2655 C C . MET A 1 333 ? 90.580 9.741 -14.078 1.00 57.03 333 MET A C 1
ATOM 2657 O O . MET A 1 333 ? 91.538 10.351 -14.557 1.00 57.03 333 MET A O 1
ATOM 2661 N N . MET A 1 334 ? 90.741 8.882 -13.064 1.00 57.59 334 MET A N 1
ATOM 2662 C CA . MET A 1 334 ? 92.069 8.550 -12.525 1.00 57.59 334 MET A CA 1
ATOM 2663 C C . MET A 1 334 ? 92.901 7.672 -13.470 1.00 57.59 334 MET A C 1
ATOM 2665 O O . MET A 1 334 ? 94.126 7.787 -13.472 1.00 57.59 334 MET A O 1
ATOM 2669 N N . CYS A 1 335 ? 92.270 6.845 -14.307 1.00 56.03 335 CYS A N 1
ATOM 2670 C CA . CYS A 1 335 ? 92.966 6.047 -15.323 1.00 56.03 335 CYS A CA 1
ATOM 2671 C C . CYS A 1 335 ? 93.453 6.865 -16.534 1.00 56.03 335 CYS A C 1
ATOM 2673 O O . CYS A 1 335 ? 94.378 6.427 -17.205 1.00 56.03 335 CYS A O 1
ATOM 2675 N N . LEU A 1 336 ? 92.890 8.052 -16.788 1.00 52.59 336 LEU A N 1
ATOM 2676 C CA . LEU A 1 336 ? 93.294 8.952 -17.883 1.00 52.59 336 LEU A CA 1
ATOM 2677 C C . LEU A 1 336 ? 94.417 9.944 -17.509 1.00 52.59 336 LEU A C 1
ATOM 2679 O O . LEU A 1 336 ? 94.885 10.685 -18.370 1.00 52.59 336 LEU A O 1
ATOM 2683 N N . LYS A 1 337 ? 94.846 9.989 -16.238 1.00 51.56 337 LYS A N 1
ATOM 2684 C CA . LYS A 1 337 ? 95.899 10.897 -15.729 1.00 51.56 337 LYS A CA 1
ATOM 2685 C C . LYS A 1 337 ? 97.244 10.213 -15.424 1.00 51.56 337 LYS A C 1
ATOM 2687 O O . LYS A 1 337 ? 98.107 10.832 -14.803 1.00 51.56 337 LYS A O 1
ATOM 2692 N N . ARG A 1 338 ? 97.427 8.959 -15.836 1.00 43.31 338 ARG A N 1
ATOM 2693 C CA . ARG A 1 338 ? 98.728 8.273 -15.889 1.00 43.31 338 ARG A CA 1
ATOM 2694 C C . ARG A 1 338 ? 99.140 8.119 -17.338 1.00 43.31 338 ARG A C 1
ATOM 2696 O O . ARG A 1 338 ? 100.361 8.206 -17.579 1.00 43.31 338 ARG A O 1
#

Radius of gyration: 31.63 Å; Cα contacts (8 Å, |Δi|>4): 296; chains: 1; bounding box: 123×43×68 Å

Foldseek 3Di:
DPDVVVQCPDPFLLLLLLLLLLLVLLLVLLLVLCVVLLVVLLVVLLVVVCVVPVFDQADADPPPRQTRQPPDPPPPDDDDPDDDDPPVDDDDDDDDPVRCSLVSLVVSLQVQFPVVDDPDDDPDDTFQLQQADSVCSSPDSVSSLSRQFDNPLRNPPPDSVLDHSLRSLSSCQGTNSNVVQFDDPPVVLNVLSVQLSVSVVCSLPPPPSGHDLVSSLVSLVSSLVNLVRTDDPVSVVSSVVSSVLSVCSNVVNDDCDVVSVVVSVVSSVSVVVSVVVRVVVVVVVVVVVVVVVVVVVVVVVVVVVVVVVVVVVVVVVVVVVVVVVVVVVVVVVVVVPD

Solvent-accessible surface area (backbone atoms only — not comparable to full-atom values): 19172 Å² total; per-residue (Å²): 129,82,65,72,68,69,68,46,70,44,71,33,30,37,24,31,47,50,31,50,47,39,49,50,50,48,34,58,51,48,47,57,52,47,54,53,52,30,46,52,48,43,52,49,51,49,51,52,51,26,67,76,69,69,47,54,92,78,36,48,35,92,82,80,63,46,66,54,44,66,81,72,64,93,79,79,76,72,86,77,94,71,80,94,76,92,58,95,82,70,81,80,83,90,82,71,71,89,69,52,54,70,61,50,50,50,50,49,56,45,66,36,26,55,70,74,78,59,105,65,70,99,80,74,73,69,69,21,63,82,28,34,54,76,92,38,50,82,81,33,38,58,38,54,45,32,26,29,28,62,80,73,91,40,55,85,50,86,47,74,89,66,47,51,57,49,44,55,41,29,31,46,68,35,23,51,68,54,50,72,43,38,66,64,57,75,70,56,51,51,51,39,48,50,51,36,37,48,40,51,49,51,63,73,66,30,67,92,53,42,30,55,62,68,58,24,48,51,37,41,52,39,50,39,52,43,48,67,37,50,54,47,73,92,45,47,62,56,32,49,55,42,40,52,50,43,54,27,48,70,74,63,71,48,84,82,47,74,63,59,51,51,54,47,49,53,53,51,49,52,53,47,52,52,52,51,51,49,54,50,52,53,51,49,53,49,54,50,50,56,50,50,51,56,50,49,55,53,51,51,56,51,50,54,52,51,50,53,54,49,52,59,49,51,54,53,50,50,54,54,50,52,56,51,49,54,53,50,54,54,50,56,57,58,69,73,75,116

Mean predicted aligned error: 12.38 Å

Organism: Dreissena polymorpha (NCBI:txid45954)

pLDDT: mean 78.21, std 18.39, range [32.19, 97.69]

Sequence (338 aa):
MSDCKDIIRKPETLNWFKAAMGMNITRHCLLDIVKDATQELYDTIRKEINRKYGILEHVVCSQCHTPNVLPCDTDNKCCHYKYGSCAFHDIHKSQHCRAYLCNEMCKEIVYHHRSRNRSKPKSFQGPTWENTDASKWCADPWNIAKCYLSKDGYKDVNKADDADFNGIVNVLINCEFFQMYFKDDLTQKENVCTKARDVGREVRHAPAMSMISQDSDRAIDTLVALLQSLTHVNHQVTAKTAVDKLKQLKSGTLAITNEDVAATFELLKQNLITTIKEALEKEKDKLVNEMVDAFTEKLSKVLETIQRKGDDVLEKVDGKRDDALDTLDGKNMMCLKR